Protein AF-A0A4U9H8U1-F1 (afdb_monomer_lite)

Radius of gyration: 69.72 Å; chains: 1; bounding box: 127×72×189 Å

Sequence (303 aa):
MADATVGRIYGYLAQSQREMATFVGVGTVTERGKTLSERLQASYRAYQEQGVRPMADAIKAGQIDEYYRIQETRISKLSIAFENDLSEFRRFAMETGQQQVREAEGNASTKIALIVAAGILSVLLAVLAWFALRLIILRPLDASIAELEHIANGDLTRKIRGEGDTEMGRLIRAMQRMQQSLVMSVSKVRDASSQIDVGSRELAAGNVHLAQRTEESAASLEETAASMEQLTSTVKMNAEKRRAGQPAGAQRVRRRRPRQRRSQPGQRQNAGDYRQLPPHCRYYQRDGRHRISDQHSGAECGG

Organism: Serratia rubidaea (NCBI:txid61652)

Structure (mmCIF, N/CA/C/O backbone):
data_AF-A0A4U9H8U1-F1
#
_entry.id   AF-A0A4U9H8U1-F1
#
loop_
_atom_site.group_PDB
_atom_site.id
_atom_site.type_symbol
_atom_site.label_atom_id
_atom_site.label_alt_id
_atom_site.label_comp_id
_atom_site.label_asym_id
_atom_site.label_entity_id
_atom_site.label_seq_id
_atom_site.pdbx_PDB_ins_code
_atom_site.Cartn_x
_atom_site.Cartn_y
_atom_site.Cartn_z
_atom_site.occupancy
_atom_site.B_iso_or_equiv
_atom_site.auth_seq_id
_atom_site.auth_comp_id
_atom_site.auth_asym_id
_atom_site.auth_atom_id
_atom_site.pdbx_PDB_model_num
ATOM 1 N N . MET A 1 1 ? -56.517 -23.090 58.267 1.00 53.50 1 MET A N 1
ATOM 2 C CA . MET A 1 1 ? -56.118 -22.035 57.302 1.00 53.50 1 MET A CA 1
ATOM 3 C C . MET A 1 1 ? -54.855 -21.277 57.721 1.00 53.50 1 MET A C 1
ATOM 5 O O . MET A 1 1 ? -54.057 -20.985 56.842 1.00 53.50 1 MET A O 1
ATOM 9 N N . ALA A 1 2 ? -54.623 -20.997 59.014 1.00 61.75 2 ALA A N 1
ATOM 10 C CA . ALA A 1 2 ? -53.412 -20.302 59.481 1.00 61.75 2 ALA A CA 1
ATOM 11 C C . ALA A 1 2 ? -52.093 -21.038 59.146 1.00 61.75 2 ALA A C 1
ATOM 13 O O . ALA A 1 2 ? -51.147 -20.416 58.671 1.00 61.75 2 ALA A O 1
ATOM 14 N N . ASP A 1 3 ? -52.065 -22.366 59.283 1.00 71.50 3 ASP A N 1
ATOM 15 C CA . ASP A 1 3 ? -50.847 -23.177 59.119 1.00 71.50 3 ASP A CA 1
ATOM 16 C C . ASP A 1 3 ? -50.286 -23.170 57.678 1.00 71.50 3 ASP A C 1
ATOM 18 O O . ASP A 1 3 ? -49.090 -23.004 57.447 1.00 71.50 3 ASP A O 1
ATOM 22 N N . ALA A 1 4 ? -51.171 -23.204 56.674 1.00 77.31 4 ALA A N 1
ATOM 23 C CA . ALA A 1 4 ? -50.791 -23.108 55.260 1.00 77.31 4 ALA A CA 1
ATOM 24 C C . ALA A 1 4 ? -50.249 -21.717 54.869 1.00 77.31 4 ALA A C 1
ATOM 26 O O . ALA A 1 4 ? -49.473 -21.580 53.922 1.00 77.31 4 ALA A O 1
ATOM 27 N N . THR A 1 5 ? -50.655 -20.658 55.572 1.00 78.44 5 THR A N 1
ATOM 28 C CA . THR A 1 5 ? -50.131 -19.300 55.355 1.00 78.44 5 THR A CA 1
ATOM 29 C C . THR A 1 5 ? -48.761 -19.140 56.005 1.00 78.44 5 THR A C 1
ATOM 31 O O . THR A 1 5 ? -47.847 -18.635 55.359 1.00 78.44 5 THR A O 1
ATOM 34 N N . VAL A 1 6 ? -48.584 -19.655 57.222 1.00 80.06 6 VAL A N 1
ATOM 35 C CA . VAL A 1 6 ? -47.289 -19.678 57.919 1.00 80.06 6 VAL A CA 1
ATOM 36 C C . VAL A 1 6 ? -46.252 -20.487 57.129 1.00 80.06 6 VAL A C 1
ATOM 38 O O . VAL A 1 6 ? -45.136 -20.012 56.920 1.00 80.06 6 VAL A O 1
ATOM 41 N N . GLY A 1 7 ? -46.626 -21.649 56.583 1.00 84.44 7 GLY A N 1
ATOM 42 C CA . GLY A 1 7 ? -45.743 -22.445 55.721 1.00 84.44 7 GLY A CA 1
ATOM 43 C C . GLY A 1 7 ? -45.249 -21.694 54.475 1.00 84.44 7 GLY A C 1
ATOM 44 O O . GLY A 1 7 ? -44.074 -21.793 54.116 1.00 84.44 7 GLY A O 1
ATOM 45 N N . ARG A 1 8 ? -46.104 -20.873 53.847 1.00 88.25 8 ARG A N 1
ATOM 46 C CA . ARG A 1 8 ? -45.710 -20.024 52.705 1.00 88.25 8 ARG A CA 1
ATOM 47 C C . ARG A 1 8 ? -44.707 -18.939 53.100 1.00 88.25 8 ARG A C 1
ATOM 49 O O . ARG A 1 8 ? -43.768 -18.701 52.344 1.00 88.25 8 ARG A O 1
ATOM 56 N N . ILE A 1 9 ? -44.857 -18.330 54.280 1.00 86.69 9 ILE A N 1
ATOM 57 C CA . ILE A 1 9 ? -43.917 -17.317 54.795 1.00 86.69 9 ILE A CA 1
ATOM 58 C C . ILE A 1 9 ? -42.509 -17.909 54.911 1.00 86.69 9 ILE A C 1
ATOM 60 O O . ILE A 1 9 ? -41.562 -17.341 54.369 1.00 86.69 9 ILE A O 1
ATOM 64 N N . TYR A 1 10 ? -42.362 -19.087 55.528 1.00 88.06 10 TYR A N 1
ATOM 65 C CA . TYR A 1 10 ? -41.058 -19.757 55.610 1.00 88.06 10 TYR A CA 1
ATOM 66 C C . TYR A 1 10 ? -40.506 -20.166 54.235 1.00 88.06 10 TYR A C 1
ATOM 68 O O . TYR A 1 10 ? -39.294 -20.110 54.023 1.00 88.06 10 TYR A O 1
ATOM 76 N N . GLY A 1 11 ? -41.375 -20.502 53.275 1.00 90.69 11 GLY A N 1
ATOM 77 C CA . GLY A 1 11 ? -40.986 -20.717 51.879 1.00 90.69 11 GLY A CA 1
ATOM 78 C C . GLY A 1 11 ? -40.355 -19.476 51.231 1.00 90.69 11 GLY A C 1
ATOM 79 O O . GLY A 1 11 ? -39.271 -19.573 50.651 1.00 90.69 11 GLY A O 1
ATOM 80 N N . TYR A 1 12 ? -40.981 -18.304 51.380 1.00 89.25 12 TYR A N 1
ATOM 81 C CA . TYR A 1 12 ? -40.441 -17.037 50.871 1.00 89.25 12 TYR A CA 1
ATOM 82 C C . TYR A 1 12 ? -39.158 -16.612 51.589 1.00 89.25 12 TYR A C 1
ATOM 84 O O . TYR A 1 12 ? -38.223 -16.143 50.941 1.00 89.25 12 TYR A O 1
ATOM 92 N N . LEU A 1 13 ? -39.070 -16.838 52.903 1.00 89.31 13 LEU A N 1
ATOM 93 C CA . LEU A 1 13 ? -37.850 -16.608 53.680 1.00 89.31 13 LEU A CA 1
ATOM 94 C C . LEU A 1 13 ? -36.676 -17.432 53.133 1.00 89.31 13 LEU A C 1
ATOM 96 O O . LEU A 1 13 ? -35.591 -16.897 52.902 1.00 89.31 13 LEU A O 1
ATOM 100 N N . ALA A 1 14 ? -36.898 -18.722 52.867 1.00 90.62 14 ALA A N 1
ATOM 101 C CA . ALA A 1 14 ? -35.880 -19.597 52.292 1.00 90.62 14 ALA A CA 1
ATOM 102 C C . ALA A 1 14 ? -35.490 -19.178 50.864 1.00 90.62 14 ALA A C 1
ATOM 104 O O . ALA A 1 14 ? -34.311 -19.213 50.511 1.00 90.62 14 ALA A O 1
ATOM 105 N N . GLN A 1 15 ? -36.455 -18.758 50.040 1.00 93.00 15 GLN A N 1
ATOM 106 C CA . GLN A 1 15 ? -36.172 -18.238 48.701 1.00 93.00 15 GLN A CA 1
ATOM 107 C C . GLN A 1 15 ? -35.319 -16.967 48.754 1.00 93.00 15 GLN A C 1
ATOM 109 O O . GLN A 1 15 ? -34.285 -16.909 48.094 1.00 93.00 15 GLN A O 1
ATOM 114 N N . SER A 1 16 ? -35.706 -15.991 49.576 1.00 90.88 16 SER A N 1
ATOM 115 C CA . SER A 1 16 ? -34.979 -14.730 49.726 1.00 90.88 16 SER A CA 1
ATOM 116 C C . SER A 1 16 ? -33.532 -14.964 50.182 1.00 90.88 16 SER A C 1
ATOM 118 O O . SER A 1 16 ? -32.598 -14.353 49.663 1.00 90.88 16 SER A O 1
ATOM 120 N N . GLN A 1 17 ? -33.308 -15.932 51.082 1.00 89.69 17 GLN A N 1
ATOM 121 C CA . GLN A 1 17 ? -31.959 -16.330 51.493 1.00 89.69 17 GLN A CA 1
ATOM 122 C C . GLN A 1 17 ? -31.131 -16.928 50.350 1.00 89.69 17 GLN A C 1
ATOM 124 O O . GLN A 1 17 ? -29.946 -16.615 50.248 1.00 89.69 17 GLN A O 1
ATOM 129 N N . ARG A 1 18 ? -31.732 -17.746 49.474 1.00 92.94 18 ARG A N 1
ATOM 130 C CA . ARG A 1 18 ? -31.042 -18.285 48.287 1.00 92.94 18 ARG A CA 1
ATOM 131 C C . ARG A 1 18 ? -30.662 -17.189 47.294 1.00 92.94 18 ARG A C 1
ATOM 133 O O . ARG A 1 18 ? -29.547 -17.200 46.774 1.00 92.94 18 ARG A O 1
ATOM 140 N N . GLU A 1 19 ? -31.559 -16.239 47.051 1.00 90.94 19 GLU A N 1
ATOM 141 C CA . GLU A 1 19 ? -31.293 -15.101 46.165 1.00 90.94 19 GLU A CA 1
ATOM 142 C C . GLU A 1 19 ? -30.164 -14.223 46.718 1.00 90.94 19 GLU A C 1
ATOM 144 O O . GLU A 1 19 ? -29.223 -13.902 45.994 1.00 90.94 19 GLU A O 1
ATOM 149 N N . MET A 1 20 ? -30.180 -13.929 48.023 1.00 90.75 20 MET A N 1
ATOM 150 C CA . MET A 1 20 ? -29.099 -13.184 48.674 1.00 90.75 20 MET A CA 1
ATOM 151 C C . MET A 1 20 ? -27.763 -13.943 48.644 1.00 90.75 20 MET A C 1
ATOM 153 O O . MET A 1 20 ? -26.718 -13.346 48.399 1.00 90.75 20 MET A O 1
ATOM 157 N N . ALA A 1 21 ? -27.768 -15.262 48.855 1.00 89.81 21 ALA A N 1
ATOM 158 C CA . ALA A 1 21 ? -26.556 -16.075 48.745 1.00 89.81 21 ALA A CA 1
ATOM 159 C C . ALA A 1 21 ? -25.978 -16.049 47.320 1.00 89.81 21 ALA A C 1
ATOM 161 O O . ALA A 1 21 ? -24.765 -15.944 47.150 1.00 89.81 21 ALA A O 1
ATOM 162 N N . THR A 1 22 ? -26.846 -16.082 46.306 1.00 91.19 22 THR A N 1
ATOM 163 C CA . THR A 1 22 ? -26.448 -15.964 44.897 1.00 91.19 22 THR A CA 1
ATOM 164 C C . THR A 1 22 ? -25.825 -14.598 44.621 1.00 91.19 22 THR A C 1
ATOM 166 O O . THR A 1 22 ? -24.741 -14.529 44.053 1.00 91.19 22 THR A O 1
ATOM 169 N N . PHE A 1 23 ? -26.459 -13.518 45.084 1.00 88.44 23 PHE A N 1
ATOM 170 C CA . PHE A 1 23 ? -25.938 -12.155 44.964 1.00 88.44 23 PHE A CA 1
ATOM 171 C C . PHE A 1 23 ? -24.529 -12.010 45.561 1.00 88.44 23 PHE A C 1
ATOM 173 O O . PHE A 1 23 ? -23.620 -11.521 44.894 1.00 88.44 23 PHE A O 1
ATOM 180 N N . VAL A 1 24 ? -24.325 -12.504 46.785 1.00 86.75 24 VAL A N 1
ATOM 181 C CA . VAL A 1 24 ? -23.018 -12.467 47.462 1.00 86.75 24 VAL A CA 1
ATOM 182 C C . VAL A 1 24 ? -21.986 -13.334 46.733 1.00 86.75 24 VAL A C 1
ATOM 184 O O . VAL A 1 24 ? -20.816 -12.966 46.666 1.00 86.75 24 VAL A O 1
ATOM 187 N N . GLY A 1 25 ? -22.411 -14.465 46.159 1.00 84.31 25 GLY A N 1
ATOM 188 C CA . GLY A 1 25 ? -21.546 -15.384 45.419 1.00 84.31 25 GLY A CA 1
ATOM 189 C C . GLY A 1 25 ? -21.031 -14.841 44.082 1.00 84.31 25 GLY A C 1
ATOM 190 O O . GLY A 1 25 ? -19.942 -15.224 43.666 1.00 84.31 25 GLY A O 1
ATOM 191 N N . VAL A 1 26 ? -21.768 -13.936 43.426 1.00 85.06 26 VAL A N 1
ATOM 192 C CA . VAL A 1 26 ? -21.318 -13.272 42.183 1.00 85.06 26 VAL A CA 1
ATOM 193 C C . VAL A 1 26 ? -20.137 -12.328 42.447 1.00 85.06 26 VAL A C 1
ATOM 195 O O . VAL A 1 26 ? -19.300 -12.125 41.568 1.00 85.06 26 VAL A O 1
ATOM 198 N N . GLY A 1 27 ? -20.028 -11.792 43.667 1.00 78.12 27 GLY A N 1
ATOM 199 C CA . GLY A 1 27 ? -18.980 -10.848 44.041 1.00 78.12 27 GLY A CA 1
ATOM 200 C C . GLY A 1 27 ? -19.125 -9.482 43.360 1.00 78.12 27 GLY A C 1
ATOM 201 O O . GLY A 1 27 ? -20.054 -9.221 42.595 1.00 78.12 27 GLY A O 1
ATOM 202 N N . THR A 1 28 ? -18.204 -8.568 43.666 1.00 82.88 28 THR A N 1
ATOM 203 C CA . THR A 1 28 ? -18.228 -7.188 43.160 1.00 82.88 28 THR A CA 1
ATOM 204 C C . THR A 1 28 ? -16.908 -6.824 42.498 1.00 82.88 28 THR A C 1
ATOM 206 O O . THR A 1 28 ? -15.844 -7.147 43.016 1.00 82.88 28 THR A O 1
ATOM 209 N N . VAL A 1 29 ? -16.972 -6.095 41.384 1.00 74.31 29 VAL A N 1
ATOM 210 C CA . VAL A 1 29 ? -15.800 -5.755 40.552 1.00 74.31 29 VAL A CA 1
ATOM 211 C C . VAL A 1 29 ? -14.975 -4.591 41.129 1.00 74.31 29 VAL A C 1
ATOM 213 O O . VAL A 1 29 ? -13.843 -4.365 40.717 1.00 74.31 29 VAL A O 1
ATOM 216 N N . THR A 1 30 ? -15.531 -3.829 42.077 1.00 86.62 30 THR A N 1
ATOM 217 C CA . THR A 1 30 ? -14.911 -2.620 42.642 1.00 86.62 30 THR A CA 1
ATOM 218 C C . THR A 1 30 ? -14.906 -2.652 44.169 1.00 86.62 30 THR A C 1
ATOM 220 O O . THR A 1 30 ? -15.829 -3.187 44.784 1.00 86.62 30 THR A O 1
ATOM 223 N N . GLU A 1 31 ? -13.910 -2.009 44.788 1.00 88.06 31 GLU A N 1
ATOM 224 C CA . GLU A 1 31 ? -13.828 -1.864 46.253 1.00 88.06 31 GLU A CA 1
ATOM 225 C C . GLU A 1 31 ? -15.063 -1.158 46.834 1.00 88.06 31 GLU A C 1
ATOM 227 O O . GLU A 1 31 ? -15.638 -1.601 47.824 1.00 88.06 31 GLU A O 1
ATOM 232 N N . ARG A 1 32 ? -15.560 -0.106 46.166 1.00 88.88 32 ARG A N 1
ATOM 233 C CA . ARG A 1 32 ? -16.790 0.583 46.588 1.00 88.88 32 ARG A CA 1
ATOM 234 C C . ARG A 1 32 ? -18.028 -0.310 46.472 1.00 88.88 32 ARG A C 1
ATOM 236 O O . ARG A 1 32 ? -18.877 -0.287 47.360 1.00 88.88 32 ARG A O 1
ATOM 243 N N . GLY A 1 33 ? -18.123 -1.111 45.409 1.00 90.25 33 GLY A N 1
ATOM 244 C CA . GLY A 1 33 ? -19.193 -2.094 45.246 1.00 90.25 33 GLY A CA 1
ATOM 245 C C . GLY A 1 33 ? -19.174 -3.140 46.355 1.00 90.25 33 GLY A C 1
ATOM 246 O O . GLY A 1 33 ? -20.231 -3.466 46.891 1.00 90.25 33 GLY A O 1
ATOM 247 N N . LYS A 1 34 ? -17.979 -3.593 46.753 1.00 90.69 34 LYS A N 1
ATOM 248 C CA . LYS A 1 34 ? -17.783 -4.538 47.856 1.00 90.69 34 LYS A CA 1
ATOM 249 C C . LYS A 1 34 ? -18.317 -3.979 49.169 1.00 90.69 34 LYS A C 1
ATOM 251 O O . LYS A 1 34 ? -19.154 -4.617 49.800 1.00 90.69 34 LYS A O 1
ATOM 256 N N . THR A 1 35 ? -17.928 -2.754 49.527 1.00 92.88 35 THR A N 1
ATOM 257 C CA . THR A 1 35 ? -18.422 -2.086 50.743 1.00 92.88 35 THR A CA 1
ATOM 258 C C . THR A 1 35 ? -19.947 -1.932 50.742 1.00 92.88 35 THR A C 1
ATOM 260 O O . THR A 1 35 ? -20.595 -2.176 51.759 1.00 92.88 35 THR A O 1
ATOM 263 N N . LEU A 1 36 ? -20.547 -1.549 49.607 1.00 92.81 36 LEU A N 1
ATOM 264 C CA . LEU A 1 36 ? -22.005 -1.420 49.487 1.00 92.81 36 LEU A CA 1
ATOM 265 C C . LEU A 1 36 ? -22.718 -2.778 49.572 1.00 92.81 36 LEU A C 1
ATOM 267 O O . LEU A 1 36 ? -23.765 -2.882 50.206 1.00 92.81 36 LEU A O 1
ATOM 271 N N . SER A 1 37 ? -22.139 -3.826 48.984 1.00 92.62 37 SER A N 1
ATOM 272 C CA . SER A 1 37 ? -22.656 -5.194 49.073 1.00 92.62 37 SER A CA 1
ATOM 273 C C . SER A 1 37 ? -22.603 -5.737 50.504 1.00 92.62 37 SER A C 1
ATOM 275 O O . SER A 1 37 ? -23.548 -6.387 50.946 1.00 92.62 37 SER A O 1
ATOM 277 N N . GLU A 1 38 ? -21.526 -5.468 51.246 1.00 93.00 38 GLU A N 1
ATOM 278 C CA . GLU A 1 38 ? -21.389 -5.857 52.657 1.00 93.00 38 GLU A CA 1
ATOM 279 C C . GLU A 1 38 ? -22.429 -5.149 53.539 1.00 93.00 38 GLU A C 1
ATOM 281 O O . GLU A 1 38 ? -23.073 -5.793 54.371 1.00 93.00 38 GLU A O 1
ATOM 286 N N . ARG A 1 39 ? -22.657 -3.847 53.313 1.00 94.12 39 ARG A N 1
ATOM 287 C CA . ARG A 1 39 ? -23.723 -3.085 53.986 1.00 94.12 39 ARG A CA 1
ATOM 288 C C . ARG A 1 39 ? -25.109 -3.655 53.698 1.00 94.12 39 ARG A C 1
ATOM 290 O O . ARG A 1 39 ? -25.838 -3.963 54.638 1.00 94.12 39 ARG A O 1
ATOM 297 N N . LEU A 1 40 ? -25.423 -3.884 52.423 1.00 94.62 40 LEU A N 1
ATOM 298 C CA . LEU A 1 40 ? -26.686 -4.486 51.994 1.00 94.62 40 LEU A CA 1
ATOM 299 C C . LEU A 1 40 ? -26.900 -5.878 52.606 1.00 94.62 40 LEU A C 1
ATOM 301 O O . LEU A 1 40 ? -28.004 -6.218 53.030 1.00 94.62 40 LEU A O 1
ATOM 305 N N . GLN A 1 41 ? -25.843 -6.691 52.690 1.00 94.12 41 GLN A N 1
ATOM 306 C CA . GLN A 1 41 ? -25.913 -8.000 53.334 1.00 94.12 41 GLN A CA 1
ATOM 307 C C . GLN A 1 41 ? -26.204 -7.870 54.837 1.00 94.12 41 GLN A C 1
ATOM 309 O O . GLN A 1 41 ? -26.993 -8.650 55.378 1.00 94.12 41 GLN A O 1
ATOM 314 N N . ALA A 1 42 ? -25.584 -6.902 55.517 1.00 94.69 42 ALA A N 1
ATOM 315 C CA . ALA A 1 42 ? -25.790 -6.662 56.940 1.00 94.69 42 ALA A CA 1
ATOM 316 C C . ALA A 1 42 ? -27.219 -6.181 57.247 1.00 94.69 42 ALA A C 1
ATOM 318 O O . ALA A 1 42 ? -27.864 -6.739 58.140 1.00 94.69 42 ALA A O 1
ATOM 319 N N . SER A 1 43 ? -27.749 -5.214 56.489 1.00 95.19 43 SER A N 1
ATOM 320 C CA . SER A 1 43 ? -29.126 -4.729 56.669 1.00 95.19 43 SER A CA 1
ATOM 321 C C . SER A 1 43 ? -30.169 -5.778 56.292 1.00 95.19 43 SER A C 1
ATOM 323 O O . SER A 1 43 ? -31.156 -5.932 57.012 1.00 95.19 43 SER A O 1
ATOM 325 N N . TYR A 1 44 ? -29.917 -6.589 55.260 1.00 94.38 44 TYR A N 1
ATOM 326 C CA . TYR A 1 44 ? -30.752 -7.749 54.940 1.00 94.38 44 TYR A CA 1
ATOM 327 C C . TYR A 1 44 ? -30.805 -8.766 56.089 1.00 94.38 44 TYR A C 1
ATOM 329 O O . TYR A 1 44 ? -31.890 -9.208 56.473 1.00 94.38 44 TYR A O 1
ATOM 337 N N . ARG A 1 45 ? -29.651 -9.133 56.670 1.00 93.75 45 ARG A N 1
ATOM 338 C CA . ARG A 1 45 ? -29.602 -10.055 57.820 1.00 93.75 45 ARG A CA 1
ATOM 339 C C . ARG A 1 45 ? -30.362 -9.487 59.014 1.00 93.75 45 ARG A C 1
ATOM 341 O O . ARG A 1 45 ? -31.172 -10.201 59.598 1.00 93.75 45 ARG A O 1
ATOM 348 N N . ALA A 1 46 ? -30.171 -8.205 59.327 1.00 94.12 46 ALA A N 1
ATOM 349 C CA . ALA A 1 46 ? -30.896 -7.541 60.407 1.00 94.12 46 ALA A CA 1
ATOM 350 C C . ALA A 1 46 ? -32.416 -7.533 60.162 1.00 94.12 46 ALA A C 1
ATOM 352 O O . ALA A 1 46 ? -33.177 -7.891 61.059 1.00 94.12 46 ALA A O 1
ATOM 353 N N . TYR A 1 47 ? -32.865 -7.210 58.944 1.00 93.50 47 TYR A N 1
ATOM 354 C CA . TYR A 1 47 ? -34.280 -7.242 58.560 1.00 93.50 47 TYR A CA 1
ATOM 355 C C . TYR A 1 47 ? -34.898 -8.636 58.735 1.00 93.50 47 TYR A C 1
ATOM 357 O O . TYR A 1 47 ? -35.971 -8.782 59.325 1.00 93.50 47 TYR A O 1
ATOM 365 N N . GLN A 1 48 ? -34.185 -9.670 58.295 1.00 92.19 48 GLN A N 1
ATOM 366 C CA . GLN A 1 48 ? -34.618 -11.062 58.381 1.00 92.19 48 GLN A CA 1
ATOM 367 C C . GLN A 1 48 ? -34.650 -11.592 59.822 1.00 92.19 48 GLN A C 1
ATOM 369 O O . GLN A 1 48 ? -35.650 -12.170 60.244 1.00 92.19 48 GLN A O 1
ATOM 374 N N . GLU A 1 49 ? -33.570 -11.409 60.582 1.00 91.56 49 GLU A N 1
ATOM 375 C CA . GLU A 1 49 ? -33.392 -12.014 61.909 1.00 91.56 49 GLU A CA 1
ATOM 376 C C . GLU A 1 49 ? -34.087 -11.236 63.027 1.00 91.56 49 GLU A C 1
ATOM 378 O O . GLU A 1 49 ? -34.597 -11.844 63.964 1.00 91.56 49 GLU A O 1
ATOM 383 N N . GLN A 1 50 ? -34.137 -9.905 62.938 1.00 91.75 50 GLN A N 1
ATOM 384 C CA . GLN A 1 50 ? -34.689 -9.051 63.999 1.00 91.75 50 GLN A CA 1
ATOM 385 C C . GLN A 1 50 ? -36.129 -8.604 63.715 1.00 91.75 50 GLN A C 1
ATOM 387 O O . GLN A 1 50 ? -36.813 -8.122 64.624 1.00 91.75 50 GLN A O 1
ATOM 392 N N . GLY A 1 51 ? -36.580 -8.759 62.467 1.00 90.56 51 GLY A N 1
ATOM 393 C CA . GLY A 1 51 ? -37.902 -8.368 61.997 1.00 90.56 51 GLY A CA 1
ATOM 394 C C . GLY A 1 51 ? -38.732 -9.562 61.535 1.00 90.56 51 GLY A C 1
ATOM 395 O O . GLY A 1 51 ? -39.616 -10.021 62.257 1.00 90.56 51 GLY A O 1
ATOM 396 N N . VAL A 1 52 ? -38.466 -10.050 60.320 1.00 91.06 52 VAL A N 1
ATOM 397 C CA . VAL A 1 52 ? -39.384 -10.959 59.611 1.00 91.06 52 VAL A CA 1
ATOM 398 C C . VAL A 1 52 ? -39.508 -12.329 60.288 1.00 91.06 52 VAL A C 1
ATOM 400 O O . VAL A 1 52 ? -40.618 -12.846 60.397 1.00 91.06 52 VAL A O 1
ATOM 403 N N . ARG A 1 53 ? -38.412 -12.917 60.791 1.00 90.62 53 ARG A N 1
ATOM 404 C CA . ARG A 1 53 ? -38.453 -14.207 61.508 1.00 90.62 53 ARG A CA 1
ATOM 405 C C . ARG A 1 53 ? -39.230 -14.130 62.833 1.00 90.62 53 ARG A C 1
ATOM 407 O O . ARG A 1 53 ? -40.193 -14.881 62.956 1.00 90.62 53 ARG A O 1
ATOM 414 N N . PRO A 1 54 ? -38.927 -13.202 63.766 1.00 92.00 54 PRO A N 1
ATOM 415 C CA . PRO A 1 54 ? -39.728 -13.019 64.980 1.00 92.00 54 PRO A CA 1
ATOM 416 C C . PRO A 1 54 ? -41.210 -12.754 64.697 1.00 92.00 54 PRO A C 1
ATOM 418 O O . PRO A 1 54 ? -42.079 -13.240 65.413 1.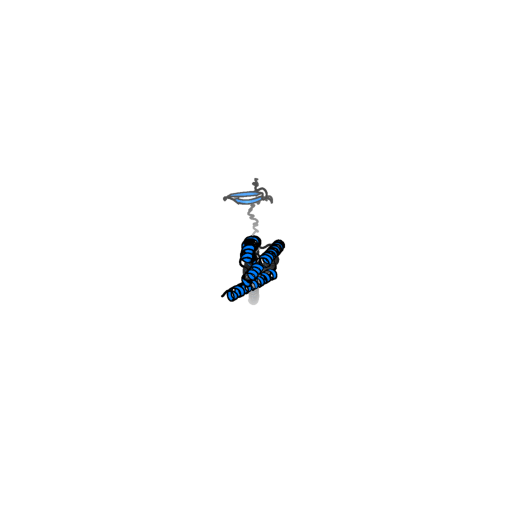00 92.00 54 PRO A O 1
ATOM 421 N N . MET A 1 55 ? -41.508 -12.009 63.630 1.00 89.25 55 MET A N 1
ATOM 422 C CA . MET A 1 55 ? -42.879 -11.740 63.200 1.00 89.25 55 MET A CA 1
ATOM 423 C C . MET A 1 55 ? -43.579 -13.014 62.705 1.00 89.25 55 MET A C 1
ATOM 425 O O . MET A 1 55 ? -44.724 -13.262 63.075 1.00 89.25 55 MET A O 1
ATOM 429 N N . ALA A 1 56 ? -42.895 -13.854 61.921 1.00 88.56 56 ALA A N 1
ATOM 430 C CA . ALA A 1 56 ? -43.411 -15.157 61.497 1.00 88.56 56 ALA A CA 1
ATOM 431 C C . ALA A 1 56 ? -43.636 -16.106 62.690 1.00 88.56 56 ALA A C 1
ATOM 433 O O . ALA A 1 56 ? -44.662 -16.789 62.748 1.00 88.56 56 ALA A O 1
ATOM 434 N N . ASP A 1 57 ? -42.721 -16.102 63.663 1.00 90.38 57 ASP A N 1
ATOM 435 C CA . ASP A 1 57 ? -42.820 -16.908 64.881 1.00 90.38 57 ASP A CA 1
ATOM 436 C C . ASP A 1 57 ? -43.994 -16.452 65.770 1.00 90.38 57 ASP A C 1
ATOM 438 O O . ASP A 1 57 ? -44.749 -17.294 66.258 1.00 90.38 57 ASP A O 1
ATOM 442 N N . ALA A 1 58 ? -44.226 -15.139 65.909 1.00 90.31 58 ALA A N 1
ATOM 443 C CA . ALA A 1 58 ? -45.368 -14.583 66.642 1.00 90.31 58 ALA A CA 1
ATOM 444 C C . ALA A 1 58 ? -46.715 -14.977 66.007 1.00 90.31 58 ALA A C 1
ATOM 446 O O . ALA A 1 58 ? -47.645 -15.365 66.717 1.00 90.31 58 ALA A O 1
ATOM 447 N N . ILE A 1 59 ? -46.810 -14.962 64.668 1.00 88.44 59 ILE A N 1
ATOM 448 C CA . ILE A 1 59 ? -48.001 -15.436 63.938 1.00 88.44 59 ILE A CA 1
ATOM 449 C C . ILE A 1 59 ? -48.227 -16.928 64.195 1.00 88.44 59 ILE A C 1
ATOM 451 O O . ILE A 1 59 ? -49.354 -17.345 64.458 1.00 88.44 59 ILE A O 1
ATOM 455 N N . LYS A 1 60 ? -47.162 -17.738 64.145 1.00 88.31 60 LYS A N 1
ATOM 456 C CA . LYS A 1 60 ? -47.233 -19.182 64.405 1.00 88.31 60 LYS A CA 1
ATOM 457 C C . LYS A 1 60 ? -47.675 -19.488 65.840 1.00 88.31 60 LYS A C 1
ATOM 459 O O . LYS A 1 60 ? -48.441 -20.424 66.050 1.00 88.31 60 LYS A O 1
ATOM 464 N N . ALA A 1 61 ? -47.212 -18.700 66.807 1.00 90.69 61 ALA A N 1
ATOM 465 C CA . ALA A 1 61 ? -47.564 -18.827 68.218 1.00 90.69 61 ALA A CA 1
ATOM 466 C C . ALA A 1 61 ? -48.931 -18.209 68.579 1.00 90.69 61 ALA A C 1
ATOM 468 O O . ALA A 1 61 ? -49.361 -18.324 69.725 1.00 90.69 61 ALA A O 1
ATOM 469 N N . GLY A 1 62 ? -49.614 -17.543 67.637 1.00 89.00 62 GLY A N 1
ATOM 470 C CA . GLY A 1 62 ? -50.878 -16.842 67.890 1.00 89.00 62 GLY A CA 1
ATOM 471 C C . GLY A 1 62 ? -50.740 -15.576 68.750 1.00 89.00 62 GLY A C 1
ATOM 472 O O . GLY A 1 62 ? -51.730 -15.099 69.298 1.00 89.00 62 GLY A O 1
ATOM 473 N N . GLN A 1 63 ? -49.530 -15.026 68.882 1.00 92.56 63 GLN A N 1
ATOM 474 C CA . GLN A 1 63 ? -49.216 -13.862 69.717 1.00 92.56 63 GLN A CA 1
ATOM 475 C C . GLN A 1 63 ? -49.432 -12.553 68.941 1.00 92.56 63 GLN A C 1
ATOM 477 O O . GLN A 1 63 ? -48.495 -11.950 68.416 1.00 92.56 63 GLN A O 1
ATOM 482 N N . ILE A 1 64 ? -50.690 -12.116 68.854 1.00 87.12 64 ILE A N 1
ATOM 483 C CA . ILE A 1 64 ? -51.100 -10.956 68.044 1.00 87.12 64 ILE A CA 1
ATOM 484 C C . ILE A 1 64 ? -50.490 -9.638 68.559 1.00 87.12 64 ILE A C 1
ATOM 486 O O . ILE A 1 64 ? -50.032 -8.824 67.757 1.00 87.12 64 ILE A O 1
ATOM 490 N N . ASP A 1 65 ? -50.410 -9.441 69.878 1.00 91.69 65 ASP A N 1
ATOM 491 C CA . ASP A 1 65 ? -49.830 -8.220 70.464 1.00 91.69 65 ASP A CA 1
ATOM 492 C C . ASP A 1 65 ? -48.335 -8.081 70.138 1.00 91.69 65 ASP A C 1
ATOM 494 O O . ASP A 1 65 ? -47.853 -7.002 69.786 1.00 91.69 65 ASP A O 1
ATOM 498 N N . GLU A 1 66 ? -47.599 -9.194 70.188 1.00 89.62 66 GLU A N 1
ATOM 499 C CA . GLU A 1 66 ? -46.173 -9.225 69.863 1.00 89.62 66 GLU A CA 1
ATOM 500 C C . GLU A 1 66 ? -45.934 -8.975 68.369 1.00 89.62 66 GLU A C 1
ATOM 502 O O . GLU A 1 66 ? -45.014 -8.239 68.005 1.00 89.62 66 GLU A O 1
ATOM 507 N N . TYR A 1 67 ? -46.799 -9.509 67.502 1.00 89.25 67 TYR A N 1
ATOM 508 C CA . TYR A 1 67 ? -46.779 -9.215 66.070 1.00 89.25 67 TYR A CA 1
ATOM 509 C C . TYR A 1 67 ? -46.890 -7.707 65.794 1.00 89.25 67 TYR A C 1
ATOM 511 O O . TYR A 1 67 ? -46.038 -7.154 65.093 1.00 89.25 67 TYR A O 1
ATOM 519 N N . TYR A 1 68 ? -47.893 -7.028 66.368 1.00 89.12 68 TYR A 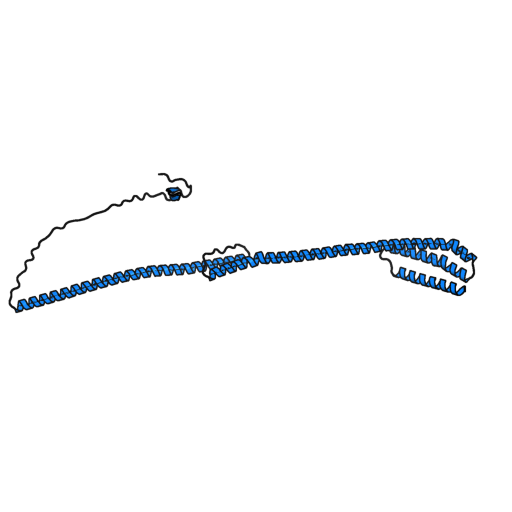N 1
ATOM 520 C CA . TYR A 1 68 ? -48.086 -5.589 66.151 1.00 89.12 68 TYR A CA 1
ATOM 521 C C . TYR A 1 68 ? -46.939 -4.767 66.737 1.00 89.12 68 TYR A C 1
ATOM 523 O O . TYR A 1 68 ? -46.440 -3.853 66.081 1.00 89.12 68 TYR A O 1
ATOM 531 N N . ARG A 1 69 ? -46.434 -5.150 67.914 1.00 90.25 69 ARG A N 1
ATOM 532 C CA . ARG A 1 69 ? -45.270 -4.504 68.527 1.00 90.25 69 ARG A CA 1
ATOM 533 C C . ARG A 1 69 ? -44.029 -4.605 67.639 1.00 90.25 69 ARG A C 1
ATOM 535 O O . ARG A 1 69 ? -43.324 -3.610 67.454 1.00 90.25 69 ARG A O 1
ATOM 542 N N . ILE A 1 70 ? -43.741 -5.782 67.079 1.00 89.75 70 ILE A N 1
ATOM 543 C CA . ILE A 1 70 ? -42.615 -5.992 66.154 1.00 89.75 70 ILE A CA 1
ATOM 544 C C . ILE A 1 70 ? -42.818 -5.180 64.869 1.00 89.75 70 ILE A C 1
ATOM 546 O O . ILE A 1 70 ? -41.875 -4.538 64.395 1.00 89.75 70 ILE A O 1
ATOM 550 N N . GLN A 1 71 ? -44.037 -5.171 64.329 1.00 86.06 71 GLN A N 1
ATOM 551 C CA . GLN A 1 71 ? -44.372 -4.435 63.114 1.00 86.06 71 GLN A CA 1
ATOM 552 C C . GLN A 1 71 ? -44.160 -2.921 63.282 1.00 86.06 71 GLN A C 1
ATOM 554 O O . GLN A 1 71 ? -43.477 -2.304 62.462 1.00 86.06 71 GLN A O 1
ATOM 559 N N . GLU A 1 72 ? -44.680 -2.338 64.362 1.00 86.88 72 GLU A N 1
ATOM 560 C CA . GLU A 1 72 ? -44.631 -0.896 64.617 1.00 86.88 72 GLU A CA 1
ATOM 561 C C . GLU A 1 72 ? -43.227 -0.415 65.020 1.00 86.88 72 GLU A C 1
ATOM 563 O O . GLU A 1 72 ? -42.765 0.631 64.564 1.00 86.88 72 GLU A O 1
ATOM 568 N N . THR A 1 73 ? -42.500 -1.191 65.833 1.00 86.69 73 THR A N 1
ATOM 569 C CA . THR A 1 73 ? -41.226 -0.727 66.416 1.00 86.69 73 THR A CA 1
ATOM 570 C C . THR A 1 73 ? -39.973 -1.164 65.656 1.00 86.69 73 THR A C 1
ATOM 572 O O . THR A 1 73 ? -38.970 -0.442 65.690 1.00 86.69 73 THR A O 1
ATOM 575 N N . ARG A 1 74 ? -39.993 -2.328 64.985 1.00 89.56 74 ARG A N 1
ATOM 576 C CA . ARG A 1 74 ? -38.798 -2.939 64.367 1.00 89.56 74 ARG A CA 1
ATOM 577 C C . ARG A 1 74 ? -38.875 -2.994 62.847 1.00 89.56 74 ARG A C 1
ATOM 579 O O . ARG A 1 74 ? -37.956 -2.507 62.193 1.00 89.56 74 ARG A O 1
ATOM 586 N N . ILE A 1 75 ? -39.952 -3.557 62.290 1.00 89.62 75 ILE A N 1
ATOM 587 C CA . ILE A 1 75 ? -40.056 -3.836 60.845 1.00 89.62 75 ILE A CA 1
ATOM 588 C C . ILE A 1 75 ? -39.893 -2.564 60.018 1.00 89.62 75 ILE A C 1
ATOM 590 O O . ILE A 1 75 ? -39.096 -2.570 59.087 1.00 89.62 75 ILE A O 1
ATOM 594 N N . SER A 1 76 ? -40.574 -1.472 60.379 1.00 89.06 76 SER A N 1
ATOM 595 C CA . SER A 1 76 ? -40.483 -0.204 59.637 1.00 89.06 76 SER A CA 1
ATOM 596 C C . SER A 1 76 ? -39.041 0.325 59.561 1.00 89.06 76 SER A C 1
ATOM 598 O O . SER A 1 76 ? -38.520 0.567 58.474 1.00 89.06 76 SER A O 1
ATOM 600 N N . LYS A 1 77 ? -38.334 0.396 60.700 1.00 91.62 77 LYS A N 1
ATOM 601 C CA . LYS A 1 77 ? -36.936 0.863 60.754 1.00 91.62 77 LYS A CA 1
ATOM 602 C C . LYS A 1 77 ? -35.984 -0.040 59.967 1.00 91.62 77 LYS A C 1
ATOM 604 O O . LYS A 1 77 ? -35.125 0.461 59.247 1.00 91.62 77 LYS A O 1
ATOM 609 N N . LEU A 1 78 ? -36.134 -1.358 60.105 1.00 93.62 78 LEU A N 1
ATOM 610 C CA . LEU A 1 78 ? -35.291 -2.330 59.410 1.00 93.62 78 LEU A CA 1
ATOM 611 C C . LEU A 1 78 ? -35.563 -2.343 57.895 1.00 93.62 78 LEU A C 1
ATOM 613 O O . LEU A 1 78 ? -34.615 -2.464 57.123 1.00 93.62 78 LEU A O 1
ATOM 617 N N . SER A 1 79 ? -36.824 -2.180 57.472 1.00 92.31 79 SER A N 1
ATOM 618 C CA . SER A 1 79 ? -37.209 -2.093 56.053 1.00 92.31 79 SER A CA 1
ATOM 619 C C . SER A 1 79 ? -36.592 -0.864 55.404 1.00 92.31 79 SER A C 1
ATOM 621 O O . SER A 1 79 ? -35.931 -0.989 54.382 1.00 92.31 79 SER A O 1
ATOM 623 N N . ILE A 1 80 ? -36.717 0.306 56.044 1.00 93.88 80 ILE A N 1
ATOM 624 C CA . ILE A 1 80 ? -36.143 1.563 55.541 1.00 93.88 80 ILE A CA 1
ATOM 625 C C . ILE A 1 80 ? -34.619 1.451 55.403 1.00 93.88 80 ILE A C 1
ATOM 627 O O . ILE A 1 80 ? -34.058 1.883 54.399 1.00 93.88 80 ILE A O 1
ATOM 631 N N . ALA A 1 81 ? -33.935 0.856 56.387 1.00 94.12 81 ALA A N 1
ATOM 632 C CA . ALA A 1 81 ? -32.489 0.652 56.317 1.00 94.12 81 ALA A CA 1
ATOM 633 C C . ALA A 1 81 ? -32.090 -0.251 55.134 1.00 94.12 81 ALA A C 1
ATOM 635 O O . ALA A 1 81 ? -31.214 0.113 54.352 1.00 94.12 81 ALA A O 1
ATOM 636 N N . PHE A 1 82 ? -32.770 -1.389 54.967 1.00 94.94 82 PHE A N 1
ATOM 637 C CA . PHE A 1 82 ? -32.524 -2.311 53.858 1.00 94.94 82 PHE A CA 1
ATOM 638 C C . PHE A 1 82 ? -32.842 -1.690 52.488 1.00 94.94 82 PHE A C 1
ATOM 640 O O . PHE A 1 82 ? -32.057 -1.829 51.552 1.00 94.94 82 PHE A O 1
ATOM 647 N N . GLU A 1 83 ? -33.960 -0.974 52.360 1.00 94.94 83 GLU A N 1
ATOM 648 C CA . GLU A 1 83 ? -34.352 -0.282 51.127 1.00 94.94 83 GLU A CA 1
ATOM 649 C C . GLU A 1 83 ? -33.340 0.796 50.730 1.00 94.94 83 GLU A C 1
ATOM 651 O O . GLU A 1 83 ? -32.977 0.891 49.554 1.00 94.94 83 GLU A O 1
ATOM 656 N N . ASN A 1 84 ? -32.837 1.562 51.701 1.00 96.31 84 ASN A N 1
ATOM 657 C CA . ASN A 1 84 ? -31.811 2.573 51.464 1.00 96.31 84 ASN A CA 1
ATOM 658 C C . ASN A 1 84 ? -30.515 1.940 50.949 1.00 96.31 84 ASN A C 1
ATOM 660 O O . ASN A 1 84 ? -30.040 2.336 49.882 1.00 96.31 84 ASN A O 1
ATOM 664 N N . ASP A 1 85 ? -29.993 0.917 51.632 1.00 95.38 85 ASP A N 1
ATOM 665 C CA . ASP A 1 85 ? -28.773 0.221 51.205 1.00 95.38 85 ASP A CA 1
ATOM 666 C C . ASP A 1 85 ? -28.946 -0.436 49.825 1.00 95.38 85 ASP A C 1
ATOM 668 O O . ASP A 1 85 ? -28.050 -0.383 48.976 1.00 95.38 85 ASP A O 1
ATOM 672 N N . LEU A 1 86 ? -30.122 -1.017 49.558 1.00 94.19 86 LEU A N 1
ATOM 673 C CA . LEU A 1 86 ? -30.447 -1.625 48.269 1.00 94.19 86 LEU A CA 1
ATOM 674 C C . LEU A 1 86 ? -30.486 -0.576 47.155 1.00 94.19 86 LEU A C 1
ATOM 676 O O . LEU A 1 86 ? -29.979 -0.819 46.057 1.00 94.19 86 LEU A O 1
ATOM 680 N N . SER A 1 87 ? -31.090 0.583 47.420 1.00 95.50 87 SER A N 1
ATOM 681 C CA . SER A 1 87 ? -31.161 1.687 46.462 1.00 95.50 87 SER A CA 1
ATOM 682 C C . SER A 1 87 ? -29.775 2.258 46.153 1.00 95.50 87 SER A C 1
ATOM 684 O O . SER A 1 87 ? -29.463 2.511 44.987 1.00 95.50 87 SER A O 1
ATOM 686 N N . GLU A 1 88 ? -28.913 2.382 47.166 1.00 94.88 88 GLU A N 1
ATOM 687 C CA . GLU A 1 88 ? -27.555 2.892 47.011 1.00 94.88 88 GLU A CA 1
ATOM 688 C C . GLU A 1 88 ? -26.697 1.923 46.192 1.00 94.88 88 GLU A C 1
ATOM 690 O O . GLU A 1 88 ? -26.037 2.341 45.234 1.00 94.88 88 GLU A O 1
ATOM 695 N N . PHE A 1 89 ? -26.771 0.623 46.498 1.00 93.25 89 PHE A N 1
ATOM 696 C CA . PHE A 1 89 ? -26.100 -0.413 45.718 1.00 93.25 89 PHE A CA 1
ATOM 697 C C . PHE A 1 89 ? -26.589 -0.437 44.263 1.00 93.25 89 PHE A C 1
ATOM 699 O O . PHE A 1 89 ? -25.774 -0.442 43.341 1.00 93.25 89 PHE A O 1
ATOM 706 N N . ARG A 1 90 ? -27.911 -0.406 44.032 1.00 92.31 90 ARG A N 1
ATOM 707 C CA . ARG A 1 90 ? -28.492 -0.398 42.677 1.00 92.31 90 ARG A CA 1
ATOM 708 C C . ARG A 1 90 ? -28.045 0.812 41.868 1.00 92.31 90 ARG A C 1
ATOM 710 O O . ARG A 1 90 ? -27.664 0.643 40.713 1.00 92.31 90 ARG A O 1
ATOM 717 N N . ARG A 1 91 ? -28.057 2.008 42.464 1.00 94.06 91 ARG A N 1
ATOM 718 C CA . ARG A 1 91 ? -27.587 3.231 41.803 1.00 94.06 91 ARG A CA 1
ATOM 719 C C . ARG A 1 91 ? -26.125 3.092 41.388 1.00 94.06 91 ARG A C 1
ATOM 721 O O . ARG A 1 91 ? -25.807 3.305 40.223 1.00 94.06 91 ARG A O 1
ATOM 728 N N . PHE A 1 92 ? -25.263 2.655 42.305 1.00 92.25 92 PHE A N 1
ATOM 729 C CA . PHE A 1 92 ? -23.845 2.450 42.014 1.00 92.25 92 PHE A CA 1
ATOM 730 C C . PHE A 1 92 ? -23.612 1.395 40.919 1.00 92.25 92 PHE A C 1
ATOM 732 O O . PHE A 1 92 ? -22.807 1.604 40.009 1.00 92.25 92 PHE A O 1
ATOM 739 N N . ALA A 1 93 ? -24.333 0.271 40.977 1.00 89.00 93 ALA A N 1
ATOM 740 C CA . ALA A 1 93 ? -24.246 -0.790 39.979 1.00 89.00 93 ALA A CA 1
ATOM 741 C C . ALA A 1 93 ? -24.702 -0.308 38.591 1.00 89.00 93 ALA A C 1
ATOM 743 O O . ALA A 1 93 ? -24.047 -0.608 37.593 1.00 89.00 93 ALA A O 1
ATOM 744 N N . MET A 1 94 ? -25.781 0.480 38.520 1.00 89.81 94 MET A N 1
ATOM 745 C CA . MET A 1 94 ? -26.266 1.067 37.26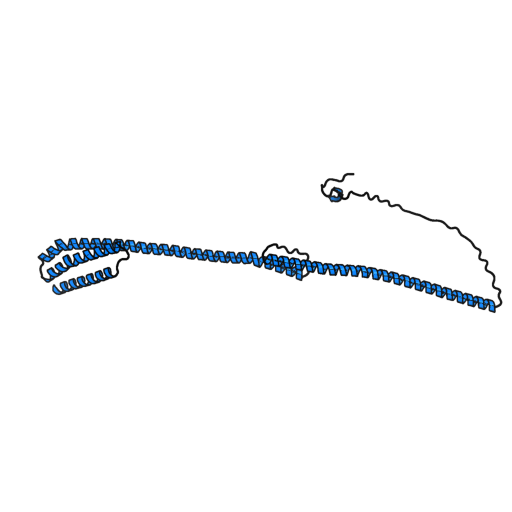8 1.00 89.81 94 MET A CA 1
ATOM 746 C C . MET A 1 94 ? -25.300 2.107 36.697 1.00 89.81 94 MET A C 1
ATOM 748 O O . MET A 1 94 ? -25.023 2.070 35.502 1.00 89.81 94 MET A O 1
ATOM 752 N N . GLU A 1 95 ? -24.766 3.007 37.525 1.00 89.81 95 GLU A N 1
ATOM 753 C CA . GLU A 1 95 ? -23.782 4.012 37.098 1.00 89.81 95 GLU A CA 1
ATOM 754 C C . GLU A 1 95 ? -22.518 3.343 36.544 1.00 89.81 95 GLU A C 1
ATOM 756 O O . GLU A 1 95 ? -22.092 3.647 35.429 1.00 89.81 95 GLU A O 1
ATOM 761 N N . THR A 1 96 ? -21.982 2.359 37.273 1.00 88.31 96 THR A N 1
ATOM 762 C CA . THR A 1 96 ? -20.793 1.599 36.858 1.00 88.31 96 THR A CA 1
ATOM 763 C C . THR A 1 96 ? -21.056 0.805 35.575 1.00 88.31 96 THR A C 1
ATOM 765 O O . THR A 1 96 ? -20.240 0.825 34.654 1.00 88.31 96 THR A O 1
ATOM 768 N N . GLY A 1 97 ? -22.210 0.136 35.475 1.00 84.19 97 GLY A N 1
ATOM 769 C CA . GLY A 1 97 ? -22.590 -0.632 34.288 1.00 84.19 97 GLY A CA 1
ATOM 770 C C . GLY A 1 97 ? -22.769 0.248 33.050 1.00 84.19 97 GLY A C 1
ATOM 771 O O . GLY A 1 97 ? -22.238 -0.063 31.987 1.00 84.19 97 GLY A O 1
ATOM 772 N N . GLN A 1 98 ? -23.445 1.393 33.182 1.00 84.94 98 GLN A N 1
ATOM 773 C CA . GLN A 1 98 ? -23.594 2.346 32.078 1.00 84.94 98 GLN A CA 1
ATOM 774 C C . GLN A 1 98 ? -22.263 2.967 31.650 1.00 84.94 98 GLN A C 1
ATOM 776 O O . GLN A 1 98 ? -22.099 3.303 30.478 1.00 84.94 98 GLN A O 1
ATOM 781 N N . GLN A 1 99 ? -21.328 3.164 32.579 1.00 83.06 99 GLN A N 1
ATOM 782 C CA . GLN A 1 99 ? -20.002 3.673 32.252 1.00 83.06 99 GLN A CA 1
ATOM 783 C C . GLN A 1 99 ? -19.201 2.642 31.446 1.00 83.06 99 GLN A C 1
ATOM 785 O O . GLN A 1 99 ? -18.656 2.990 30.403 1.00 83.06 99 GLN A O 1
ATOM 790 N N . GLN A 1 100 ? -19.230 1.365 31.840 1.00 76.75 100 GLN A N 1
ATOM 791 C CA . GLN A 1 100 ? -18.581 0.288 31.082 1.00 76.75 100 GLN A CA 1
ATOM 792 C C . GLN A 1 100 ? -19.182 0.098 29.682 1.00 76.75 100 GLN A C 1
ATOM 794 O O . GLN A 1 100 ? -18.440 -0.115 28.725 1.00 76.75 100 GLN A O 1
ATOM 799 N N . VAL A 1 101 ? -20.507 0.219 29.533 1.00 79.75 101 VAL A N 1
ATOM 800 C CA . VAL A 1 101 ? -21.168 0.166 28.215 1.00 79.75 101 VAL A CA 1
ATOM 801 C C . VAL A 1 101 ? -20.742 1.347 27.338 1.00 79.75 101 VAL A C 1
ATOM 803 O O . VAL A 1 101 ? -20.369 1.143 26.186 1.00 79.75 101 VAL A O 1
ATOM 806 N N . ARG A 1 102 ? -20.709 2.570 27.883 1.00 76.62 102 ARG A N 1
ATOM 807 C CA . ARG A 1 102 ? -20.265 3.768 27.145 1.00 76.62 102 ARG A CA 1
ATOM 808 C C . ARG A 1 102 ? -18.795 3.704 26.739 1.00 76.62 102 ARG A C 1
ATOM 810 O O . ARG A 1 102 ? -18.446 4.082 25.622 1.00 76.62 102 ARG A O 1
ATOM 817 N N . 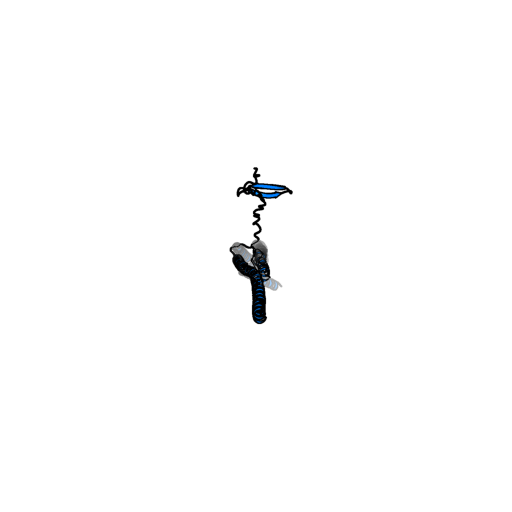GLU A 1 103 ? -17.933 3.203 27.617 1.00 74.94 103 GLU A N 1
ATOM 818 C CA . GLU A 1 103 ? -16.524 2.974 27.298 1.00 74.94 103 GLU A CA 1
ATOM 819 C C . GLU A 1 103 ? -16.367 1.889 26.223 1.00 74.94 103 GLU A C 1
ATOM 821 O O . GLU A 1 103 ? -15.541 2.036 25.325 1.00 74.94 103 GLU A O 1
ATOM 826 N N . ALA A 1 104 ? -17.183 0.831 26.244 1.00 71.50 104 ALA A N 1
ATOM 827 C CA . ALA A 1 104 ? -17.179 -0.192 25.201 1.00 71.50 104 ALA A CA 1
ATOM 828 C C . ALA A 1 104 ? -17.626 0.359 23.834 1.00 71.50 104 ALA A C 1
ATOM 830 O O . ALA A 1 104 ? -16.989 0.055 22.824 1.00 71.50 104 ALA A O 1
ATOM 831 N N . GLU A 1 105 ? -18.656 1.208 23.795 1.00 72.44 105 GLU A N 1
ATOM 832 C CA . GLU A 1 105 ? -19.134 1.860 22.568 1.00 72.44 105 GLU A CA 1
ATOM 833 C C . GLU A 1 105 ? -18.098 2.838 21.990 1.00 72.44 105 GLU A C 1
ATOM 835 O O . GLU A 1 105 ? -17.772 2.761 20.803 1.00 72.44 105 GLU A O 1
ATOM 840 N N . GLY A 1 106 ? -17.510 3.704 22.825 1.00 68.62 106 GLY A N 1
ATOM 841 C CA . GLY A 1 106 ? -16.472 4.650 22.392 1.00 68.62 106 GLY A CA 1
ATOM 842 C C . GLY A 1 106 ? -15.177 3.959 21.952 1.00 68.62 106 GLY A C 1
ATOM 843 O O . GLY A 1 106 ? -14.527 4.367 20.983 1.00 68.62 106 GLY A O 1
ATOM 844 N N . ASN A 1 107 ? -14.821 2.853 22.609 1.00 72.69 107 ASN A N 1
ATOM 845 C CA . ASN A 1 107 ? -13.692 2.027 22.198 1.00 72.69 107 ASN A CA 1
ATOM 846 C C . ASN A 1 107 ? -13.982 1.282 20.889 1.00 72.69 107 ASN A C 1
ATOM 848 O O . ASN A 1 107 ? -13.068 1.112 20.082 1.00 72.69 107 ASN A O 1
ATOM 852 N N . ALA A 1 108 ? -15.225 0.864 20.638 1.00 76.19 108 ALA A N 1
ATOM 853 C CA . ALA A 1 108 ? -15.610 0.228 19.381 1.00 76.19 108 ALA A CA 1
ATOM 854 C C . ALA A 1 108 ? -15.534 1.209 18.201 1.00 76.19 108 ALA A C 1
ATOM 856 O O . ALA A 1 108 ? -14.905 0.887 17.192 1.00 76.19 108 ALA A O 1
ATOM 857 N N . SER A 1 109 ? -16.078 2.425 18.332 1.00 77.69 109 SER A N 1
ATOM 858 C CA . SER A 1 109 ? -16.005 3.443 17.272 1.00 77.69 109 SER A CA 1
ATOM 859 C C . SER A 1 109 ? -14.566 3.870 16.982 1.00 77.69 109 SER A C 1
ATOM 861 O O . SER A 1 109 ? -14.176 3.977 15.820 1.00 77.69 109 SER A O 1
ATOM 863 N N . THR A 1 110 ? -13.746 4.042 18.024 1.00 79.44 110 THR A N 1
ATOM 864 C CA . THR A 1 110 ? -12.326 4.401 17.877 1.00 79.44 110 THR A CA 1
ATOM 865 C C . THR A 1 110 ? -11.539 3.287 17.185 1.00 79.44 110 THR A C 1
ATOM 867 O O . THR A 1 110 ? -10.762 3.555 16.269 1.00 79.44 110 THR A O 1
ATOM 870 N N . LYS A 1 111 ? -11.772 2.019 17.553 1.00 83.75 111 LYS A N 1
ATOM 871 C CA . LYS A 1 111 ? -11.128 0.868 16.896 1.00 83.75 111 LYS A CA 1
ATOM 872 C C . LYS A 1 111 ? -11.548 0.737 15.432 1.00 83.75 111 LYS A C 1
ATOM 874 O O . LYS A 1 111 ? -10.686 0.531 14.582 1.00 83.75 111 LYS A O 1
ATOM 879 N N . ILE A 1 112 ? -12.837 0.896 15.127 1.00 88.06 112 ILE A N 1
ATOM 880 C CA . ILE A 1 112 ? -13.340 0.875 13.746 1.00 88.06 112 ILE A CA 1
ATOM 881 C C . ILE A 1 112 ? -12.709 2.012 12.932 1.00 88.06 112 ILE A C 1
ATOM 883 O O . ILE A 1 112 ? -12.230 1.767 11.827 1.00 88.06 112 ILE A O 1
ATOM 887 N N . ALA A 1 113 ? -12.628 3.226 13.484 1.00 87.81 113 ALA A N 1
ATOM 888 C CA . ALA A 1 113 ? -11.994 4.359 12.815 1.00 87.81 113 ALA A CA 1
ATOM 889 C C . ALA A 1 113 ? -10.511 4.096 12.498 1.00 87.81 113 ALA A C 1
ATOM 891 O O . ALA A 1 113 ? -10.066 4.379 11.387 1.00 87.81 113 ALA A O 1
ATOM 892 N N . LEU A 1 114 ? -9.758 3.496 13.428 1.00 90.88 114 LEU A N 1
ATOM 893 C CA . LEU A 1 114 ? -8.359 3.118 13.202 1.00 90.88 114 LEU A CA 1
ATOM 894 C C . LEU A 1 114 ? -8.207 2.036 12.124 1.00 90.88 114 LEU A C 1
ATOM 896 O O . LEU A 1 114 ? -7.318 2.145 11.283 1.00 90.88 114 LEU A O 1
ATOM 900 N N . ILE A 1 115 ? -9.079 1.022 12.110 1.00 93.69 115 ILE A N 1
ATOM 901 C CA . ILE A 1 115 ? -9.079 -0.027 11.075 1.00 93.69 115 ILE A CA 1
ATOM 902 C C . ILE A 1 115 ? -9.362 0.581 9.699 1.00 93.69 115 ILE A C 1
ATOM 904 O O . ILE A 1 115 ? -8.650 0.290 8.738 1.00 93.69 115 ILE A O 1
ATOM 908 N N . VAL A 1 116 ? -10.366 1.455 9.601 1.00 94.94 116 VAL A N 1
ATOM 909 C CA . VAL A 1 116 ? -10.705 2.145 8.349 1.00 94.94 116 VAL A CA 1
ATOM 910 C C . VAL A 1 116 ? -9.550 3.039 7.895 1.00 94.94 116 VAL A C 1
ATOM 912 O O . VAL A 1 116 ? -9.165 2.981 6.729 1.00 94.94 116 VAL A O 1
ATOM 915 N N . ALA A 1 117 ? -8.940 3.809 8.800 1.00 94.88 117 ALA A N 1
ATOM 916 C CA . ALA A 1 117 ? -7.788 4.652 8.485 1.00 94.88 117 ALA A CA 1
ATOM 917 C C . ALA A 1 117 ? -6.584 3.830 7.993 1.00 94.88 117 ALA A C 1
ATOM 919 O O . ALA A 1 117 ? -5.968 4.183 6.986 1.00 94.88 117 ALA A O 1
ATOM 920 N N . ALA A 1 118 ? -6.284 2.703 8.646 1.00 95.88 118 ALA A N 1
ATOM 921 C CA . ALA A 1 118 ? -5.232 1.784 8.218 1.00 95.88 118 ALA A CA 1
ATOM 922 C C . ALA A 1 118 ? -5.537 1.161 6.843 1.00 95.88 118 ALA A C 1
ATOM 924 O O . ALA A 1 118 ? -4.642 1.055 6.003 1.00 95.88 118 ALA A O 1
ATOM 925 N N . GLY A 1 119 ? -6.800 0.808 6.583 1.00 96.50 119 GLY A N 1
ATOM 926 C CA . GLY A 1 119 ? -7.253 0.311 5.284 1.00 96.50 119 GLY A CA 1
ATOM 927 C C . GLY A 1 119 ? -7.068 1.340 4.167 1.00 96.50 119 GLY A C 1
ATOM 928 O O . GLY A 1 119 ? -6.487 1.026 3.130 1.00 96.50 119 GLY A O 1
ATOM 929 N N . ILE A 1 120 ? -7.483 2.589 4.398 1.00 97.06 120 ILE A N 1
ATOM 930 C CA . ILE A 1 120 ? -7.299 3.691 3.440 1.00 97.06 120 ILE A CA 1
ATOM 931 C C . ILE A 1 120 ? -5.809 3.933 3.176 1.00 97.06 120 ILE A C 1
ATOM 933 O O . ILE A 1 120 ? -5.406 4.053 2.019 1.00 97.06 120 ILE A O 1
ATOM 937 N N . LEU A 1 121 ? -4.980 3.958 4.223 1.00 97.44 121 LEU A N 1
ATOM 938 C CA . LEU A 1 121 ? -3.535 4.136 4.087 1.00 97.44 121 LEU A CA 1
ATOM 939 C C . LEU A 1 121 ? -2.900 3.010 3.259 1.00 97.44 121 LEU A C 1
ATOM 941 O O . LEU A 1 121 ? -2.077 3.280 2.387 1.00 97.44 121 LEU A O 1
ATOM 945 N N . SER A 1 122 ? -3.308 1.760 3.484 1.00 97.12 122 SER A N 1
ATOM 946 C CA . SER A 1 122 ? -2.831 0.608 2.713 1.00 97.12 122 SER A CA 1
ATOM 947 C C . SER A 1 122 ? -3.174 0.734 1.225 1.00 97.12 122 SER A C 1
ATOM 949 O O . SER A 1 122 ? -2.295 0.569 0.376 1.00 97.12 122 SER A O 1
ATOM 951 N N . VAL A 1 123 ? -4.416 1.108 0.899 1.00 97.56 123 VAL A N 1
ATOM 952 C CA . VAL A 1 123 ? -4.847 1.329 -0.491 1.00 97.56 123 VAL A CA 1
ATOM 953 C C . VAL A 1 123 ? -4.075 2.486 -1.128 1.00 97.56 123 VAL A C 1
ATOM 955 O O . VAL A 1 123 ? -3.603 2.354 -2.256 1.00 97.56 123 VAL A O 1
ATOM 958 N N . LEU A 1 124 ? -3.882 3.595 -0.410 1.00 97.75 124 LEU A N 1
ATOM 959 C CA . LEU A 1 124 ? -3.099 4.735 -0.896 1.00 97.75 124 LEU A CA 1
ATOM 960 C C . LEU A 1 124 ? -1.653 4.344 -1.216 1.00 97.75 124 LEU A C 1
ATOM 962 O O . LEU A 1 124 ? -1.149 4.698 -2.281 1.00 97.75 124 LEU A O 1
ATOM 966 N N . LEU A 1 125 ? -0.998 3.587 -0.334 1.00 97.38 125 LEU A N 1
ATOM 967 C CA . LEU A 1 125 ? 0.366 3.109 -0.563 1.00 97.38 125 LEU A CA 1
ATOM 968 C C . LEU A 1 125 ? 0.442 2.148 -1.754 1.00 97.38 125 LEU A C 1
ATOM 970 O O . LEU A 1 125 ? 1.374 2.251 -2.548 1.00 97.38 125 LEU A O 1
ATOM 974 N N . ALA A 1 126 ? -0.544 1.265 -1.927 1.00 96.88 126 ALA A N 1
ATOM 975 C CA . ALA A 1 126 ? -0.610 0.374 -3.083 1.00 96.88 126 ALA A CA 1
ATOM 976 C C . ALA A 1 126 ? -0.770 1.151 -4.402 1.00 96.88 126 ALA A C 1
ATOM 978 O O . ALA A 1 126 ? -0.070 0.870 -5.377 1.00 96.88 126 ALA A O 1
ATOM 979 N N . VAL A 1 127 ? -1.639 2.168 -4.429 1.00 97.38 127 VAL A N 1
ATOM 980 C CA . VAL A 1 127 ? -1.831 3.039 -5.600 1.00 97.38 127 VAL A CA 1
ATOM 981 C C . VAL A 1 127 ? -0.566 3.846 -5.898 1.00 97.38 127 VAL A C 1
ATOM 983 O O . VAL A 1 127 ? -0.148 3.916 -7.054 1.00 97.38 127 VAL A O 1
ATOM 986 N N . LEU A 1 128 ? 0.081 4.412 -4.875 1.00 97.00 128 LEU A N 1
ATOM 987 C CA . LEU A 1 128 ? 1.347 5.134 -5.025 1.00 97.00 128 LEU A CA 1
ATOM 988 C C . LEU A 1 128 ? 2.459 4.223 -5.548 1.00 97.00 128 LEU A C 1
ATOM 990 O O . LEU A 1 128 ? 3.169 4.611 -6.472 1.00 97.00 128 LEU A O 1
ATOM 994 N N . ALA A 1 129 ? 2.585 3.008 -5.013 1.00 95.88 129 ALA A N 1
ATOM 995 C CA . ALA A 1 129 ? 3.563 2.028 -5.471 1.00 95.88 129 ALA A CA 1
ATOM 996 C C . ALA A 1 129 ? 3.311 1.617 -6.928 1.00 95.88 129 ALA A C 1
ATOM 998 O O . ALA A 1 129 ? 4.247 1.581 -7.727 1.00 95.88 129 ALA A O 1
ATOM 999 N N . TRP A 1 130 ? 2.052 1.374 -7.307 1.00 95.69 130 TRP A N 1
ATOM 1000 C CA . TRP A 1 130 ? 1.689 1.084 -8.694 1.00 95.69 130 TRP A CA 1
ATOM 1001 C C . TRP A 1 130 ? 2.031 2.254 -9.624 1.00 95.69 130 TRP A C 1
ATOM 1003 O O . TRP A 1 130 ? 2.636 2.059 -10.682 1.00 95.69 130 TRP A O 1
ATOM 1013 N N . PHE A 1 131 ? 1.696 3.481 -9.225 1.00 96.06 131 PHE A N 1
ATOM 1014 C CA . PHE A 1 131 ? 1.989 4.666 -10.023 1.00 96.06 131 PHE A CA 1
ATOM 1015 C C . PHE A 1 131 ? 3.499 4.888 -10.169 1.00 96.06 131 PHE A C 1
ATOM 1017 O O . PHE A 1 131 ? 3.977 5.111 -11.281 1.00 96.06 131 PHE A O 1
ATOM 1024 N N . ALA A 1 132 ? 4.254 4.746 -9.076 1.00 92.38 132 ALA A N 1
ATOM 1025 C CA . ALA A 1 132 ? 5.710 4.827 -9.067 1.00 92.38 132 ALA A CA 1
ATOM 1026 C C . ALA A 1 132 ? 6.335 3.768 -9.984 1.00 92.38 132 ALA A C 1
ATOM 1028 O O . ALA A 1 132 ? 7.136 4.113 -10.848 1.00 92.38 132 ALA A O 1
ATOM 1029 N N . LEU A 1 133 ? 5.910 2.504 -9.885 1.00 92.06 133 LEU A N 1
ATOM 1030 C CA . LEU A 1 133 ? 6.378 1.424 -10.757 1.00 92.06 133 LEU A CA 1
ATOM 1031 C C . LEU A 1 133 ? 6.128 1.745 -12.238 1.00 92.06 133 LEU A C 1
ATOM 1033 O O . LEU A 1 133 ? 7.008 1.576 -13.086 1.00 92.06 133 LEU A O 1
ATOM 1037 N N . ARG A 1 134 ? 4.936 2.259 -12.559 1.00 91.69 134 ARG A N 1
ATOM 1038 C CA . ARG A 1 134 ? 4.561 2.588 -13.936 1.00 91.69 134 ARG A CA 1
ATOM 1039 C C . ARG A 1 134 ? 5.350 3.770 -14.495 1.00 91.69 134 ARG A C 1
ATOM 1041 O O . ARG A 1 134 ? 5.758 3.725 -15.655 1.00 91.69 134 ARG A O 1
ATOM 1048 N N . LEU A 1 135 ? 5.554 4.821 -13.702 1.00 87.06 135 LEU A N 1
ATOM 1049 C CA . LEU A 1 135 ? 6.253 6.022 -14.160 1.00 87.06 135 LEU A CA 1
ATOM 1050 C C . LEU A 1 135 ? 7.771 5.843 -14.203 1.00 87.06 135 LEU A C 1
ATOM 1052 O O . LEU A 1 135 ? 8.404 6.323 -15.138 1.00 87.06 135 LEU A O 1
ATOM 1056 N N . ILE A 1 136 ? 8.337 5.180 -13.195 1.00 86.12 136 ILE A N 1
ATOM 1057 C CA . ILE A 1 136 ? 9.787 5.097 -12.989 1.00 86.12 136 ILE A CA 1
ATOM 1058 C C . ILE A 1 136 ? 10.394 3.929 -13.768 1.00 86.12 136 ILE A C 1
ATOM 1060 O O . ILE A 1 136 ? 11.528 4.042 -14.219 1.00 86.12 136 ILE A O 1
ATOM 1064 N N . ILE A 1 137 ? 9.666 2.819 -13.945 1.00 87.25 137 ILE A N 1
ATOM 1065 C CA . ILE A 1 137 ? 10.214 1.603 -14.569 1.00 87.25 137 ILE A CA 1
ATOM 1066 C C . ILE A 1 137 ? 9.600 1.352 -15.946 1.00 87.25 137 ILE A C 1
ATOM 1068 O O . ILE A 1 137 ? 10.329 1.311 -16.932 1.00 87.25 137 ILE A O 1
ATOM 1072 N N . LEU A 1 138 ? 8.273 1.211 -16.039 1.00 88.94 138 LEU A N 1
ATOM 1073 C CA . LEU A 1 138 ? 7.628 0.763 -17.285 1.00 88.94 138 LEU A CA 1
ATOM 1074 C C . LEU A 1 138 ? 7.737 1.792 -18.421 1.00 88.94 138 LEU A C 1
ATOM 1076 O O . LEU A 1 138 ? 8.135 1.443 -19.524 1.00 88.94 138 LEU A O 1
ATOM 1080 N N . ARG A 1 139 ? 7.461 3.075 -18.153 1.00 86.88 139 ARG A N 1
ATOM 1081 C CA . ARG A 1 139 ? 7.575 4.132 -19.176 1.00 86.88 139 ARG A CA 1
ATOM 1082 C C . ARG A 1 139 ? 8.973 4.275 -19.801 1.00 86.88 139 ARG A C 1
ATOM 1084 O O . ARG A 1 139 ? 9.051 4.325 -21.027 1.00 86.88 139 ARG A O 1
ATOM 1091 N N . PRO A 1 140 ? 10.075 4.385 -19.031 1.00 85.25 140 PRO A N 1
ATOM 1092 C CA . PRO A 1 140 ? 11.404 4.466 -19.636 1.00 85.25 140 PRO A CA 1
ATOM 1093 C C . PRO A 1 140 ? 11.832 3.154 -20.300 1.00 85.25 140 PRO A C 1
ATOM 1095 O O . PRO A 1 140 ? 12.604 3.196 -21.259 1.00 85.25 140 PRO A O 1
ATOM 1098 N N . LEU A 1 141 ? 11.323 2.004 -19.842 1.00 89.19 141 LEU A N 1
ATOM 1099 C CA . LEU A 1 141 ? 11.538 0.728 -20.522 1.00 89.19 141 LEU A CA 1
ATOM 1100 C C . LEU A 1 141 ? 10.915 0.737 -21.927 1.00 89.19 141 LEU A C 1
ATOM 1102 O O . LEU A 1 141 ? 11.623 0.449 -22.887 1.00 89.19 141 LEU A O 1
ATOM 1106 N N . ASP A 1 142 ? 9.652 1.151 -22.062 1.00 89.06 142 ASP A N 1
ATOM 1107 C CA . ASP A 1 142 ? 8.972 1.255 -23.364 1.00 89.06 142 ASP A CA 1
ATOM 1108 C C . ASP A 1 142 ? 9.712 2.208 -24.316 1.00 89.06 142 ASP A C 1
ATOM 1110 O O . ASP A 1 142 ? 9.923 1.895 -25.488 1.00 89.06 142 ASP A O 1
ATOM 1114 N N . ALA A 1 143 ? 10.181 3.352 -23.805 1.00 87.38 143 ALA A N 1
ATOM 1115 C CA . ALA A 1 143 ? 10.989 4.289 -24.587 1.00 87.38 143 ALA A CA 1
ATOM 1116 C C . ALA A 1 143 ? 12.317 3.668 -25.059 1.00 87.38 143 ALA A C 1
ATOM 1118 O O . ALA A 1 143 ? 12.774 3.939 -26.169 1.00 87.38 143 ALA A O 1
ATOM 1119 N N . SER A 1 144 ? 12.929 2.822 -24.228 1.00 89.69 144 SER A N 1
ATOM 1120 C CA . SER A 1 144 ? 14.177 2.132 -24.567 1.00 89.69 144 SER A CA 1
ATOM 1121 C C . SER A 1 144 ? 13.942 1.046 -25.620 1.00 89.69 144 SER A C 1
ATOM 1123 O O . SER A 1 144 ? 14.747 0.900 -26.536 1.00 89.69 144 SER A O 1
ATOM 1125 N N . ILE A 1 145 ? 12.823 0.319 -25.534 1.00 90.94 145 ILE A N 1
ATOM 1126 C CA . ILE A 1 145 ? 12.414 -0.668 -26.543 1.00 90.94 145 ILE A CA 1
ATOM 1127 C C . ILE A 1 145 ? 12.202 0.017 -27.898 1.00 90.94 145 ILE A C 1
ATOM 1129 O O . ILE A 1 145 ? 12.784 -0.421 -28.887 1.00 90.94 145 ILE A O 1
ATOM 1133 N N . ALA A 1 146 ? 11.469 1.132 -27.940 1.00 90.88 146 ALA A N 1
ATOM 1134 C CA . ALA A 1 146 ? 11.242 1.877 -29.180 1.00 90.88 146 ALA A CA 1
ATOM 1135 C C . ALA A 1 146 ? 12.556 2.347 -29.839 1.00 90.88 146 ALA A C 1
ATOM 1137 O O . ALA A 1 146 ? 12.717 2.287 -31.057 1.00 90.88 146 ALA A O 1
ATOM 1138 N N . GLU A 1 147 ? 13.538 2.778 -29.044 1.00 90.31 147 GLU A N 1
ATOM 1139 C CA . GLU A 1 147 ? 14.846 3.177 -29.574 1.00 90.31 147 GLU A CA 1
ATOM 1140 C C . GLU A 1 147 ? 15.643 1.982 -30.125 1.00 90.31 147 GLU A C 1
ATOM 1142 O O . GLU A 1 147 ? 16.302 2.094 -31.160 1.00 90.31 147 GLU A O 1
ATOM 1147 N N . LEU A 1 148 ? 15.553 0.812 -29.482 1.00 91.75 148 LEU A N 1
ATOM 1148 C CA . LEU A 1 148 ? 16.143 -0.424 -30.005 1.00 91.75 148 LEU A CA 1
ATOM 1149 C C . LEU A 1 148 ? 15.503 -0.851 -31.328 1.00 91.75 148 LEU A C 1
ATOM 1151 O O . LEU A 1 148 ? 16.221 -1.292 -32.224 1.00 91.75 148 LEU A O 1
ATOM 1155 N N . GLU A 1 149 ? 14.189 -0.690 -31.480 1.00 93.81 149 GLU A N 1
ATOM 1156 C CA . GLU A 1 149 ? 13.492 -0.959 -32.741 1.00 93.81 149 GLU A CA 1
ATOM 1157 C C . GLU A 1 149 ? 13.980 -0.036 -33.867 1.00 93.81 149 GLU A C 1
ATOM 1159 O O . GLU A 1 149 ? 14.168 -0.483 -34.999 1.00 93.81 149 GLU A O 1
ATOM 1164 N N . HIS A 1 150 ? 14.260 1.239 -33.578 1.00 91.56 150 HIS A N 1
ATOM 1165 C CA . HIS A 1 150 ? 14.870 2.144 -34.559 1.00 91.56 150 HIS A CA 1
ATOM 1166 C C . HIS A 1 150 ? 16.274 1.696 -34.975 1.00 91.56 150 HIS A C 1
ATOM 1168 O O . HIS A 1 150 ? 16.568 1.643 -36.172 1.00 91.56 150 HIS A O 1
ATOM 1174 N N . ILE A 1 151 ? 17.109 1.294 -34.011 1.00 91.88 151 ILE A N 1
ATOM 1175 C CA . ILE A 1 151 ? 18.447 0.752 -34.285 1.00 91.88 151 ILE A CA 1
ATOM 1176 C C . ILE A 1 151 ? 18.356 -0.528 -35.125 1.00 91.88 151 ILE A C 1
ATOM 1178 O O . ILE A 1 151 ? 19.112 -0.681 -36.084 1.00 91.88 151 ILE A O 1
ATOM 1182 N N . ALA A 1 152 ? 17.421 -1.428 -34.806 1.00 91.62 152 ALA A N 1
ATOM 1183 C CA . ALA A 1 152 ? 17.198 -2.665 -35.554 1.00 91.62 152 ALA A CA 1
ATOM 1184 C C . ALA A 1 152 ? 16.770 -2.400 -37.008 1.00 91.62 152 ALA A C 1
ATOM 1186 O O . ALA A 1 152 ? 17.162 -3.138 -37.908 1.00 91.62 152 ALA A O 1
ATOM 1187 N N . ASN A 1 153 ? 16.035 -1.311 -37.246 1.00 93.31 153 ASN A N 1
ATOM 1188 C CA . ASN A 1 153 ? 15.652 -0.850 -38.581 1.00 93.31 153 ASN A CA 1
ATOM 1189 C C . ASN A 1 153 ? 16.759 -0.058 -39.310 1.00 93.31 153 ASN A C 1
ATOM 1191 O O . ASN A 1 153 ? 16.551 0.387 -40.438 1.00 93.31 153 ASN A O 1
ATOM 1195 N N . GLY A 1 154 ? 17.931 0.129 -38.693 1.00 91.00 154 GLY A N 1
ATOM 1196 C CA . GLY A 1 154 ? 19.075 0.828 -39.287 1.00 91.00 154 GLY A CA 1
ATOM 1197 C C . GLY A 1 154 ? 19.049 2.356 -39.153 1.00 91.00 154 GLY A C 1
ATOM 1198 O O . GLY A 1 154 ? 19.939 3.023 -39.683 1.00 91.00 154 GLY A O 1
ATOM 1199 N N . ASP A 1 155 ? 18.081 2.929 -38.429 1.00 92.50 155 ASP A N 1
ATOM 1200 C CA . ASP A 1 155 ? 18.062 4.361 -38.110 1.00 92.50 155 ASP A CA 1
ATOM 1201 C C . ASP A 1 155 ? 18.956 4.636 -36.892 1.00 92.50 155 ASP A C 1
ATOM 1203 O O . ASP A 1 155 ? 18.548 4.520 -35.737 1.00 92.50 155 ASP A O 1
ATOM 1207 N N . LEU A 1 156 ? 20.209 5.006 -37.163 1.00 92.62 156 LEU A N 1
ATOM 1208 C CA . LEU A 1 156 ? 21.206 5.352 -36.143 1.00 92.62 156 LEU A CA 1
ATOM 1209 C C . LEU A 1 156 ? 21.307 6.867 -35.894 1.00 92.62 156 LEU A C 1
ATOM 1211 O O . LEU A 1 156 ? 22.240 7.322 -35.235 1.00 92.62 156 LEU A O 1
ATOM 1215 N N . THR A 1 157 ? 20.394 7.665 -36.455 1.00 88.44 157 THR A N 1
ATOM 1216 C CA . THR A 1 157 ? 20.465 9.136 -36.377 1.00 88.44 157 THR A CA 1
ATOM 1217 C C . THR A 1 157 ? 19.821 9.702 -35.112 1.00 88.44 157 THR A C 1
ATOM 1219 O O . THR A 1 157 ? 20.061 10.856 -34.743 1.00 88.44 157 THR A O 1
ATOM 1222 N N . ARG A 1 158 ? 19.013 8.890 -34.424 1.00 87.25 158 ARG A N 1
ATOM 1223 C CA . ARG A 1 158 ? 18.282 9.277 -33.218 1.00 87.25 158 ARG A CA 1
ATOM 1224 C C . ARG A 1 158 ? 19.191 9.311 -31.998 1.00 87.25 158 ARG A C 1
ATOM 1226 O O . ARG A 1 158 ? 20.006 8.423 -31.762 1.00 87.25 158 ARG A O 1
ATOM 1233 N N . LYS A 1 159 ? 19.041 10.368 -31.198 1.00 83.56 159 LYS A N 1
ATOM 1234 C CA . LYS A 1 159 ? 19.783 10.522 -29.947 1.00 83.56 159 LYS A CA 1
ATOM 1235 C C . LYS A 1 159 ? 19.046 9.798 -28.826 1.00 83.56 159 LYS A C 1
ATOM 1237 O O . LYS A 1 159 ? 18.016 10.286 -28.361 1.00 83.56 159 LYS A O 1
ATOM 1242 N N . ILE A 1 160 ? 19.650 8.732 -28.313 1.00 85.81 160 ILE A N 1
ATOM 1243 C CA . ILE A 1 160 ? 19.194 8.055 -27.095 1.00 85.81 160 ILE A CA 1
ATOM 1244 C C . ILE A 1 160 ? 19.387 9.005 -25.903 1.00 85.81 160 ILE A C 1
ATOM 1246 O O . ILE A 1 160 ? 20.515 9.239 -25.455 1.00 85.81 160 ILE A O 1
ATOM 1250 N N . ARG A 1 161 ? 18.297 9.602 -25.409 1.00 75.75 161 ARG A N 1
ATOM 1251 C CA . ARG A 1 161 ? 18.302 10.512 -24.253 1.00 75.75 161 ARG A CA 1
ATOM 1252 C C . ARG A 1 161 ? 17.953 9.744 -22.982 1.00 75.75 161 ARG A C 1
ATOM 1254 O O . ARG A 1 161 ? 16.916 9.098 -22.917 1.00 75.75 161 ARG A O 1
ATOM 1261 N N . GLY A 1 162 ? 18.795 9.873 -21.965 1.00 71.00 162 GLY A N 1
ATOM 1262 C CA . GLY A 1 162 ? 18.535 9.333 -20.638 1.00 71.00 162 GLY A CA 1
ATOM 1263 C C . GLY A 1 162 ? 19.806 9.320 -19.807 1.00 71.00 162 GLY A C 1
ATOM 1264 O O . GLY A 1 162 ? 20.813 8.737 -20.201 1.00 71.00 162 GLY A O 1
ATOM 1265 N N . GLU A 1 163 ? 19.750 9.994 -18.668 1.00 65.94 163 GLU A N 1
ATOM 1266 C CA . GLU A 1 163 ? 20.838 10.091 -17.705 1.00 65.94 163 GLU A CA 1
ATOM 1267 C C . GLU A 1 163 ? 20.273 9.747 -16.330 1.00 65.94 163 GLU A C 1
ATOM 1269 O O . GLU A 1 163 ? 19.170 10.154 -15.968 1.00 65.94 163 GLU A O 1
ATOM 1274 N N . GLY A 1 164 ? 21.008 8.923 -15.594 1.00 70.31 164 GLY A N 1
ATOM 1275 C CA . GLY A 1 164 ? 20.623 8.448 -14.275 1.00 70.31 164 GLY A CA 1
ATOM 1276 C C . GLY A 1 164 ? 21.642 7.447 -13.746 1.00 70.31 164 GLY A C 1
ATOM 1277 O O . GLY A 1 164 ? 22.262 6.709 -14.519 1.00 70.31 164 GLY A O 1
ATOM 1278 N N . ASP A 1 165 ? 21.810 7.412 -12.430 1.00 79.38 165 ASP A N 1
ATOM 1279 C CA . ASP A 1 165 ? 22.725 6.481 -11.752 1.00 79.38 165 ASP A CA 1
ATOM 1280 C C . ASP A 1 165 ? 22.072 5.142 -11.380 1.00 79.38 165 ASP A C 1
ATOM 1282 O O . ASP A 1 165 ? 22.675 4.306 -10.716 1.00 79.38 165 ASP A O 1
ATOM 1286 N N . THR A 1 166 ? 20.855 4.897 -11.863 1.00 86.69 166 THR A N 1
ATOM 1287 C CA . THR A 1 166 ? 20.128 3.637 -11.671 1.00 86.69 166 THR A CA 1
ATOM 1288 C C . THR A 1 166 ? 20.490 2.589 -12.730 1.00 86.69 166 THR A C 1
ATOM 1290 O O . THR A 1 166 ? 21.161 2.867 -13.732 1.00 86.69 166 THR A O 1
ATOM 1293 N N . GLU A 1 167 ? 19.990 1.366 -12.556 1.00 86.62 167 GLU A N 1
ATOM 1294 C CA . GLU A 1 167 ? 20.106 0.264 -13.514 1.00 86.62 167 GLU A CA 1
ATOM 1295 C C . GLU A 1 167 ? 19.573 0.646 -14.902 1.00 86.62 167 GLU A C 1
ATOM 1297 O O . GLU A 1 167 ? 20.174 0.274 -15.912 1.00 86.62 167 GLU A O 1
ATOM 1302 N N . MET A 1 168 ? 18.506 1.452 -14.962 1.00 87.44 168 MET A N 1
ATOM 1303 C CA . MET A 1 168 ? 17.964 1.978 -16.220 1.00 87.44 168 MET A CA 1
ATOM 1304 C C . MET A 1 168 ? 18.938 2.934 -16.908 1.00 87.44 168 MET A C 1
ATOM 1306 O O . MET A 1 168 ? 19.156 2.842 -18.114 1.00 87.44 168 MET A O 1
ATOM 1310 N N . GLY A 1 169 ? 19.603 3.809 -16.152 1.00 88.31 169 GLY A N 1
ATOM 1311 C CA . GLY A 1 169 ? 20.647 4.666 -16.712 1.00 88.31 169 GLY A CA 1
ATOM 1312 C C . GLY A 1 169 ? 21.843 3.861 -17.230 1.00 88.31 169 GLY A C 1
ATOM 1313 O O . GLY A 1 169 ? 22.409 4.180 -18.278 1.00 88.31 169 GLY A O 1
ATOM 1314 N N . ARG A 1 170 ? 22.198 2.759 -16.556 1.00 90.00 170 ARG A N 1
ATOM 1315 C CA . ARG A 1 170 ? 23.231 1.828 -17.036 1.00 90.00 170 ARG A CA 1
ATOM 1316 C C . ARG A 1 170 ? 22.821 1.129 -18.339 1.00 90.00 170 ARG A C 1
ATOM 1318 O O . ARG A 1 170 ? 23.675 1.002 -19.220 1.00 90.00 170 ARG A O 1
ATOM 1325 N N . LEU A 1 171 ? 21.555 0.721 -18.476 1.00 90.81 171 LEU A N 1
ATOM 1326 C CA . LEU A 1 171 ? 20.994 0.171 -19.718 1.00 90.81 171 LEU A CA 1
ATOM 1327 C C . LEU A 1 171 ? 21.102 1.185 -20.866 1.00 90.81 171 LEU A C 1
ATOM 1329 O O . LEU A 1 171 ? 21.674 0.869 -21.908 1.00 90.81 171 LEU A O 1
ATOM 1333 N N . ILE A 1 172 ? 20.656 2.424 -20.645 1.00 90.06 172 ILE A N 1
ATOM 1334 C CA . ILE A 1 172 ? 20.698 3.492 -21.656 1.00 90.06 172 ILE A CA 1
ATOM 1335 C C . ILE A 1 172 ? 22.137 3.778 -22.108 1.00 90.06 172 ILE A C 1
ATOM 1337 O O . ILE A 1 172 ? 22.411 3.842 -23.307 1.00 90.06 172 ILE A O 1
ATOM 1341 N N . ARG A 1 173 ? 23.096 3.856 -21.174 1.00 90.75 173 ARG A N 1
ATOM 1342 C CA . ARG A 1 173 ? 24.523 4.020 -21.513 1.00 90.75 173 ARG A CA 1
ATOM 1343 C C . ARG A 1 173 ? 25.074 2.851 -22.332 1.00 90.75 173 ARG A C 1
ATOM 1345 O O . ARG A 1 173 ? 25.925 3.053 -23.198 1.00 90.75 173 ARG A O 1
ATOM 1352 N N . ALA A 1 174 ? 24.639 1.622 -22.056 1.00 91.12 174 ALA A N 1
ATOM 1353 C CA . ALA A 1 174 ? 25.044 0.462 -22.846 1.00 91.12 174 ALA A CA 1
ATOM 1354 C C . ALA A 1 174 ? 24.483 0.530 -24.276 1.00 91.12 174 ALA A C 1
ATOM 1356 O O . ALA A 1 174 ? 25.231 0.305 -25.227 1.00 91.12 174 ALA A O 1
ATOM 1357 N N . MET A 1 175 ? 23.216 0.925 -24.431 1.00 92.56 175 MET A N 1
ATOM 1358 C CA . MET A 1 175 ? 22.591 1.135 -25.740 1.00 92.56 175 MET A CA 1
ATOM 1359 C C . MET A 1 175 ? 23.292 2.230 -26.552 1.00 92.56 175 MET A C 1
ATOM 1361 O O . MET A 1 175 ? 23.551 2.034 -27.736 1.00 92.56 175 MET A O 1
ATOM 1365 N N . GLN A 1 176 ? 23.682 3.343 -25.922 1.00 91.88 176 GLN A N 1
ATOM 1366 C CA . GLN A 1 176 ? 24.448 4.412 -26.579 1.00 91.88 176 GLN A CA 1
ATOM 1367 C C . GLN A 1 176 ? 25.783 3.901 -27.138 1.00 91.88 176 GLN A C 1
ATOM 1369 O O . GLN A 1 176 ? 26.120 4.169 -28.291 1.00 91.88 176 GLN A O 1
ATOM 1374 N N . ARG A 1 177 ? 26.531 3.112 -26.353 1.00 92.38 177 ARG A N 1
ATOM 1375 C CA . ARG A 1 177 ? 27.789 2.499 -26.820 1.00 92.38 177 ARG A CA 1
ATOM 1376 C C . ARG A 1 177 ? 27.566 1.534 -27.987 1.00 92.38 177 ARG A C 1
ATOM 1378 O O . ARG A 1 177 ? 28.382 1.494 -28.909 1.00 92.38 177 ARG A O 1
ATOM 1385 N N . MET A 1 178 ? 26.470 0.774 -27.960 1.00 93.75 178 MET A N 1
ATOM 1386 C CA . MET A 1 178 ? 26.088 -0.127 -29.049 1.00 93.75 178 MET A CA 1
ATOM 1387 C C . MET A 1 178 ? 25.777 0.653 -30.333 1.00 93.75 178 MET A C 1
ATOM 1389 O O . MET A 1 178 ? 26.362 0.358 -31.374 1.00 93.75 178 MET A O 1
ATOM 1393 N N . GLN A 1 179 ? 24.937 1.691 -30.249 1.00 94.19 179 GLN A N 1
ATOM 1394 C CA . GLN A 1 179 ? 24.607 2.562 -31.380 1.00 94.19 179 GLN A CA 1
ATOM 1395 C C . GLN A 1 179 ? 25.872 3.196 -31.976 1.00 94.19 179 GLN A C 1
ATOM 1397 O O . GLN A 1 179 ? 26.088 3.127 -33.183 1.00 94.19 179 GLN A O 1
ATOM 1402 N N . GLN A 1 180 ? 26.760 3.737 -31.138 1.00 93.81 180 GLN A N 1
ATOM 1403 C CA . GLN A 1 180 ? 28.011 4.347 -31.593 1.00 93.81 180 GLN A CA 1
ATOM 1404 C C . GLN A 1 180 ? 28.923 3.343 -32.316 1.00 93.81 180 GLN A C 1
ATOM 1406 O O . GLN A 1 180 ? 29.519 3.669 -33.342 1.00 93.81 180 GLN A O 1
ATOM 1411 N N . SER A 1 181 ? 29.009 2.107 -31.819 1.00 94.88 181 SER A N 1
ATOM 1412 C CA . SER A 1 181 ? 29.809 1.047 -32.448 1.00 94.88 181 SER A CA 1
ATOM 1413 C C . SER A 1 181 ? 29.245 0.630 -33.812 1.00 94.88 181 SER A C 1
ATOM 1415 O O . SER A 1 181 ? 30.010 0.394 -34.753 1.00 94.88 181 SER A O 1
ATOM 1417 N N . LEU A 1 182 ? 27.915 0.594 -33.946 1.00 95.25 182 LEU A N 1
ATOM 1418 C CA . LEU A 1 182 ? 27.236 0.348 -35.221 1.00 95.25 182 LEU A CA 1
ATOM 1419 C C . LEU A 1 182 ? 27.486 1.485 -36.216 1.00 95.25 182 LEU A C 1
ATOM 1421 O O . LEU A 1 182 ? 27.891 1.210 -37.344 1.00 95.25 182 LEU A O 1
ATOM 1425 N N . VAL A 1 183 ? 27.350 2.747 -35.789 1.00 95.25 183 VAL A N 1
ATOM 1426 C CA . VAL A 1 183 ? 27.649 3.921 -36.632 1.00 95.25 183 VAL A CA 1
ATOM 1427 C C . VAL A 1 183 ? 29.082 3.854 -37.150 1.00 95.25 183 VAL A C 1
ATOM 1429 O O . VAL A 1 183 ? 29.311 3.977 -38.348 1.00 95.25 183 VAL A O 1
ATOM 1432 N N . MET A 1 184 ? 30.051 3.594 -36.269 1.00 95.88 184 MET A N 1
ATOM 1433 C CA . MET A 1 184 ? 31.459 3.469 -36.654 1.00 95.88 184 MET A CA 1
ATOM 1434 C C . MET A 1 184 ? 31.691 2.351 -37.676 1.00 95.88 184 MET A C 1
ATOM 1436 O O . MET A 1 184 ? 32.490 2.517 -38.596 1.00 95.88 184 MET A O 1
ATOM 1440 N N . SER A 1 185 ? 31.008 1.217 -37.524 1.00 95.19 185 SER A N 1
ATOM 1441 C CA . SER A 1 185 ? 31.143 0.078 -38.437 1.00 95.19 185 SER A CA 1
ATOM 1442 C C . SER A 1 185 ? 30.553 0.390 -39.814 1.00 95.19 185 SER A C 1
ATOM 1444 O O . SER A 1 185 ? 31.218 0.172 -40.824 1.00 95.19 185 SER A O 1
ATOM 1446 N N . VAL A 1 186 ? 29.352 0.975 -39.861 1.00 95.44 186 VAL A N 1
ATOM 1447 C CA . VAL A 1 186 ? 28.695 1.384 -41.114 1.00 95.44 186 VAL A CA 1
ATOM 1448 C C . VAL A 1 186 ? 29.496 2.477 -41.827 1.00 95.44 186 VAL A C 1
ATOM 1450 O O . VAL A 1 186 ? 29.698 2.385 -43.037 1.00 95.44 186 VAL A O 1
ATOM 1453 N N . SER A 1 187 ? 30.021 3.467 -41.097 1.00 95.62 187 SER A N 1
ATOM 1454 C CA . SER A 1 187 ? 30.877 4.514 -41.671 1.00 95.62 187 SER A CA 1
ATOM 1455 C C . SER A 1 187 ? 32.141 3.935 -42.301 1.00 95.62 187 SER A C 1
ATOM 1457 O O . SER A 1 187 ? 32.447 4.262 -43.441 1.00 95.62 187 SER A O 1
ATOM 1459 N N . LYS A 1 188 ? 32.823 2.994 -41.632 1.00 95.94 188 LYS A N 1
ATOM 1460 C CA . LYS A 1 188 ? 33.998 2.314 -42.207 1.00 95.94 188 LYS A CA 1
ATOM 1461 C C . LYS A 1 188 ? 33.673 1.573 -43.504 1.00 95.94 188 LYS A C 1
ATOM 1463 O O . LYS A 1 188 ? 34.447 1.645 -44.454 1.00 95.94 188 LYS A O 1
ATOM 1468 N N . VAL A 1 189 ? 32.536 0.875 -43.558 1.00 96.38 189 VAL A N 1
ATOM 1469 C CA . VAL A 1 189 ? 32.088 0.177 -44.777 1.00 96.38 189 VAL A CA 1
ATOM 1470 C C . VAL A 1 189 ? 31.786 1.174 -45.898 1.00 96.38 189 VAL A C 1
ATOM 1472 O O . VAL A 1 189 ? 32.171 0.945 -47.047 1.00 96.38 189 VAL A O 1
ATOM 1475 N N . ARG A 1 190 ? 31.143 2.301 -45.575 1.00 95.69 190 ARG A N 1
ATOM 1476 C CA . ARG A 1 190 ? 30.860 3.374 -46.535 1.00 95.69 190 ARG A CA 1
ATOM 1477 C C . ARG A 1 190 ? 32.142 4.010 -47.073 1.00 95.69 190 ARG A C 1
ATOM 1479 O O . ARG A 1 190 ? 32.254 4.187 -48.282 1.00 95.69 190 ARG A O 1
ATOM 1486 N N . ASP A 1 191 ? 33.101 4.307 -46.205 1.00 96.06 191 ASP A N 1
ATOM 1487 C CA . ASP A 1 191 ? 34.382 4.903 -46.589 1.00 96.06 191 ASP A CA 1
ATOM 1488 C C . ASP A 1 191 ? 35.188 3.949 -47.476 1.00 96.06 191 ASP A C 1
ATOM 1490 O O . ASP A 1 191 ? 35.682 4.357 -48.526 1.00 96.06 191 ASP A O 1
ATOM 1494 N N . ALA A 1 192 ? 35.250 2.661 -47.118 1.00 95.12 192 ALA A N 1
ATOM 1495 C CA . ALA A 1 192 ? 35.878 1.633 -47.947 1.00 95.12 192 ALA A CA 1
ATOM 1496 C C . ALA A 1 192 ? 35.203 1.526 -49.325 1.00 95.12 192 ALA A C 1
ATOM 1498 O O . ALA A 1 192 ? 35.884 1.484 -50.347 1.00 95.12 192 ALA A O 1
ATOM 1499 N N . SER A 1 193 ? 33.868 1.561 -49.371 1.00 95.62 193 SER A N 1
ATOM 1500 C CA . SER A 1 193 ? 33.112 1.545 -50.631 1.00 95.62 193 SER A CA 1
ATOM 1501 C C . SER A 1 193 ? 33.385 2.790 -51.480 1.00 95.62 193 SER A C 1
ATOM 1503 O O . SER A 1 193 ? 33.539 2.683 -52.693 1.00 95.62 193 SER A O 1
ATOM 1505 N N . SER A 1 194 ? 33.505 3.968 -50.857 1.00 95.44 194 SER A N 1
ATOM 1506 C CA . SER A 1 194 ? 33.862 5.207 -51.554 1.00 95.44 194 SER A CA 1
ATOM 1507 C C . SER A 1 194 ? 35.280 5.158 -52.121 1.00 95.44 194 SER A C 1
ATOM 1509 O O . SER A 1 194 ? 35.509 5.653 -53.221 1.00 95.44 194 SER A O 1
ATOM 1511 N N . GLN A 1 195 ? 36.232 4.568 -51.396 1.00 95.25 195 GLN A N 1
ATOM 1512 C CA . GLN A 1 195 ? 37.597 4.374 -51.889 1.00 95.25 195 GLN A CA 1
ATOM 1513 C C . GLN A 1 195 ? 37.630 3.393 -53.068 1.00 95.25 195 GLN A C 1
ATOM 1515 O O . GLN A 1 195 ? 38.330 3.643 -54.047 1.00 95.25 195 GLN A O 1
ATOM 1520 N N . ILE A 1 196 ? 36.831 2.321 -53.015 1.00 94.50 196 ILE A N 1
ATOM 1521 C CA . ILE A 1 196 ? 36.675 1.376 -54.129 1.00 94.50 196 ILE A CA 1
ATOM 1522 C C . ILE A 1 196 ? 36.047 2.060 -55.353 1.00 94.50 196 ILE A C 1
ATOM 1524 O O . ILE A 1 196 ? 36.523 1.826 -56.462 1.00 94.50 196 ILE A O 1
ATOM 1528 N N . ASP A 1 197 ? 35.028 2.915 -55.188 1.00 95.00 197 ASP A N 1
ATOM 1529 C CA . ASP A 1 197 ? 34.428 3.667 -56.308 1.00 95.00 197 ASP A CA 1
ATOM 1530 C C . ASP A 1 197 ? 35.459 4.583 -56.979 1.00 95.00 197 ASP A C 1
ATOM 1532 O O . ASP A 1 197 ? 35.609 4.562 -58.201 1.00 95.00 197 ASP A O 1
ATOM 1536 N N . VAL A 1 198 ? 36.232 5.331 -56.182 1.00 95.56 198 VAL A N 1
ATOM 1537 C CA . VAL A 1 198 ? 37.315 6.186 -56.693 1.00 95.56 198 VAL A CA 1
ATOM 1538 C C . VAL A 1 198 ? 38.358 5.354 -57.443 1.00 95.56 198 VAL A C 1
ATOM 1540 O O . VAL A 1 198 ? 38.637 5.645 -58.606 1.00 95.56 198 VAL A O 1
ATOM 1543 N N . GLY A 1 199 ? 38.864 4.274 -56.839 1.00 94.19 199 GLY A N 1
ATOM 1544 C CA . GLY A 1 199 ? 39.841 3.391 -57.483 1.00 94.19 199 GLY A CA 1
ATOM 1545 C C . GLY A 1 199 ? 39.303 2.726 -58.755 1.00 94.19 199 GLY A C 1
ATOM 1546 O O . GLY A 1 199 ? 40.028 2.579 -59.735 1.00 94.19 199 GLY A O 1
ATOM 1547 N N . SER A 1 200 ? 38.011 2.388 -58.793 1.00 94.69 200 SER A N 1
ATOM 1548 C CA . SER A 1 200 ? 37.359 1.823 -59.982 1.00 94.69 200 SER A CA 1
ATOM 1549 C C . SER A 1 200 ? 37.286 2.837 -61.126 1.00 94.69 200 SER A C 1
ATOM 1551 O O . SER A 1 200 ? 37.527 2.478 -62.280 1.00 94.69 200 SER A O 1
ATOM 1553 N N . ARG A 1 201 ? 37.009 4.114 -60.827 1.00 94.12 201 ARG A N 1
ATOM 1554 C CA . ARG A 1 201 ? 37.033 5.197 -61.827 1.00 94.12 201 ARG A CA 1
ATOM 1555 C C . ARG A 1 201 ? 38.442 5.459 -62.352 1.00 94.12 201 ARG A C 1
ATOM 1557 O O . ARG A 1 201 ? 38.606 5.652 -63.555 1.00 94.12 201 ARG A O 1
ATOM 1564 N N . GLU A 1 202 ? 39.446 5.438 -61.478 1.00 95.12 202 GLU A N 1
ATOM 1565 C CA . GLU A 1 202 ? 40.853 5.575 -61.872 1.00 95.12 202 GLU A CA 1
ATOM 1566 C C . GLU A 1 202 ? 41.308 4.411 -62.759 1.00 95.12 202 GLU A C 1
ATOM 1568 O O . GLU A 1 202 ? 41.922 4.641 -63.800 1.00 95.12 202 GLU A O 1
ATOM 1573 N N . LEU A 1 203 ? 40.944 3.171 -62.410 1.00 92.69 203 LEU A N 1
ATOM 1574 C CA . LEU A 1 203 ? 41.208 1.991 -63.237 1.00 92.69 203 LEU A CA 1
ATOM 1575 C C . LEU A 1 203 ? 40.531 2.092 -64.605 1.00 92.69 203 LEU A C 1
ATOM 1577 O O . LEU A 1 203 ? 41.172 1.828 -65.621 1.00 92.69 203 LEU A O 1
ATOM 1581 N N . ALA A 1 204 ? 39.261 2.501 -64.652 1.00 93.44 204 ALA A N 1
ATOM 1582 C CA . ALA A 1 204 ? 38.541 2.684 -65.909 1.00 93.44 204 ALA A CA 1
ATOM 1583 C C . ALA A 1 204 ? 39.219 3.740 -66.800 1.00 93.44 204 ALA A C 1
ATOM 1585 O O . ALA A 1 204 ? 39.455 3.485 -67.982 1.00 93.44 204 ALA A O 1
ATOM 1586 N N . ALA A 1 205 ? 39.602 4.889 -66.232 1.00 93.38 205 ALA A N 1
ATOM 1587 C CA . ALA A 1 205 ? 40.344 5.927 -66.948 1.00 93.38 205 ALA A CA 1
ATOM 1588 C C . ALA A 1 205 ? 41.719 5.430 -67.431 1.00 93.38 205 ALA A C 1
ATOM 1590 O O . ALA A 1 205 ? 42.108 5.676 -68.574 1.00 93.38 205 ALA A O 1
ATOM 1591 N N . GLY A 1 206 ? 42.436 4.676 -66.592 1.00 93.56 206 GLY A N 1
ATOM 1592 C CA . GLY A 1 206 ? 43.708 4.051 -66.949 1.00 93.56 206 GLY A CA 1
ATOM 1593 C C . GLY A 1 206 ? 43.575 3.048 -68.097 1.00 93.56 206 GLY A C 1
ATOM 1594 O O . GLY A 1 206 ? 44.422 3.024 -68.990 1.00 93.56 206 GLY A O 1
ATOM 1595 N N . ASN A 1 207 ? 42.491 2.270 -68.123 1.00 93.50 207 ASN A N 1
ATOM 1596 C CA . ASN A 1 207 ? 42.229 1.299 -69.182 1.00 93.50 207 ASN A CA 1
ATOM 1597 C C . ASN A 1 207 ? 41.919 1.981 -70.525 1.00 93.50 207 ASN A C 1
ATOM 1599 O O . ASN A 1 207 ? 42.401 1.528 -71.559 1.00 93.50 207 ASN A O 1
ATOM 1603 N N . VAL A 1 208 ? 41.194 3.108 -70.513 1.00 93.19 208 VAL A N 1
ATOM 1604 C CA . VAL A 1 208 ? 40.980 3.939 -71.715 1.00 93.19 208 VAL A CA 1
ATOM 1605 C C . VAL A 1 208 ? 42.309 4.471 -72.251 1.00 93.19 208 VAL A C 1
ATOM 1607 O O . VAL A 1 208 ? 42.582 4.363 -73.443 1.00 93.19 208 VAL A O 1
ATOM 1610 N N . HIS A 1 209 ? 43.174 4.990 -71.377 1.00 93.88 209 HIS A N 1
ATOM 1611 C CA . HIS A 1 209 ? 44.491 5.480 -71.784 1.00 93.88 209 HIS A CA 1
ATOM 1612 C C . HIS A 1 209 ? 45.391 4.360 -72.341 1.00 93.88 209 HIS A C 1
ATOM 1614 O O . HIS A 1 209 ? 46.118 4.565 -73.314 1.00 93.88 209 HIS A O 1
ATOM 1620 N N . LEU A 1 210 ? 45.341 3.157 -71.758 1.00 93.62 210 LEU A N 1
ATOM 1621 C CA . LEU A 1 210 ? 46.071 1.997 -72.272 1.00 93.62 210 LEU A CA 1
ATOM 1622 C C . LEU A 1 210 ? 45.536 1.545 -73.637 1.00 93.62 210 LEU A C 1
ATOM 1624 O O . LEU A 1 210 ? 46.333 1.255 -74.531 1.00 93.62 210 LEU A O 1
ATOM 1628 N N . ALA A 1 211 ? 44.212 1.512 -73.806 1.00 93.12 211 ALA A N 1
ATOM 1629 C CA . ALA A 1 211 ? 43.574 1.209 -75.082 1.00 93.12 211 ALA A CA 1
ATOM 1630 C C . ALA A 1 211 ? 44.013 2.211 -76.160 1.00 93.12 211 ALA A C 1
ATOM 1632 O O . ALA A 1 211 ? 44.512 1.787 -77.198 1.00 93.12 211 ALA A O 1
ATOM 1633 N N . GLN A 1 212 ? 43.978 3.516 -75.864 1.00 94.06 212 GLN A N 1
ATOM 1634 C CA . GLN A 1 212 ? 44.448 4.560 -76.781 1.00 94.06 212 GLN A CA 1
ATOM 1635 C C . GLN A 1 212 ? 45.921 4.358 -77.180 1.00 94.06 212 GLN A C 1
ATOM 1637 O O . GLN A 1 212 ? 46.257 4.395 -78.359 1.00 94.06 212 GLN A O 1
ATOM 1642 N N . ARG A 1 213 ? 46.815 4.069 -76.225 1.00 92.25 213 ARG A N 1
ATOM 1643 C CA . ARG A 1 213 ? 48.229 3.772 -76.533 1.00 92.25 213 ARG A CA 1
ATOM 1644 C C . ARG A 1 213 ? 48.409 2.506 -77.372 1.00 92.25 213 ARG A C 1
ATOM 1646 O O . ARG A 1 213 ? 49.367 2.409 -78.142 1.00 92.25 213 ARG A O 1
ATOM 1653 N N . THR A 1 214 ? 47.530 1.523 -77.196 1.00 92.50 214 THR A N 1
ATOM 1654 C CA . THR A 1 214 ? 47.538 0.284 -77.981 1.00 92.50 214 THR A CA 1
ATOM 1655 C C . THR A 1 214 ? 47.093 0.563 -79.417 1.00 92.50 214 THR A C 1
ATOM 1657 O O . THR A 1 214 ? 47.745 0.087 -80.342 1.00 92.50 214 THR A O 1
ATOM 1660 N N . GLU A 1 215 ? 46.066 1.397 -79.612 1.00 92.38 215 GLU A N 1
ATOM 1661 C CA . GLU A 1 215 ? 45.636 1.883 -80.931 1.00 92.38 215 GLU A CA 1
ATOM 1662 C C . GLU A 1 215 ? 46.738 2.694 -81.627 1.00 92.38 215 GLU A C 1
ATOM 1664 O O . GLU A 1 215 ? 47.063 2.423 -82.781 1.00 92.38 215 GLU A O 1
ATOM 1669 N N . GLU A 1 216 ? 47.386 3.626 -80.919 1.00 92.75 216 GLU A N 1
ATOM 1670 C CA . GLU A 1 216 ? 48.519 4.402 -81.448 1.00 92.75 216 GLU A CA 1
ATOM 1671 C C . GLU A 1 216 ? 49.689 3.496 -81.871 1.00 92.75 216 GLU A C 1
ATOM 1673 O O . GLU A 1 216 ? 50.289 3.686 -82.932 1.00 92.75 216 GLU A O 1
ATOM 1678 N N . SER A 1 217 ? 50.001 2.476 -81.066 1.00 89.69 217 SER A N 1
ATOM 1679 C CA . SER A 1 217 ? 51.059 1.505 -81.376 1.00 89.69 217 SER A CA 1
ATOM 1680 C C . SER A 1 217 ? 50.704 0.639 -82.586 1.00 89.69 217 SER A C 1
ATOM 1682 O O . SER A 1 217 ? 51.564 0.390 -83.430 1.00 89.69 217 SER A O 1
ATOM 1684 N N . ALA A 1 218 ? 49.446 0.200 -82.693 1.00 91.19 218 ALA A N 1
ATOM 1685 C CA . ALA A 1 218 ? 48.954 -0.548 -83.846 1.00 91.19 218 ALA A CA 1
ATOM 1686 C C . ALA A 1 218 ? 49.033 0.294 -85.130 1.00 91.19 218 ALA A C 1
ATOM 1688 O O . ALA A 1 218 ? 49.566 -0.183 -86.129 1.00 91.19 218 ALA A O 1
ATOM 1689 N N . ALA A 1 219 ? 48.621 1.565 -85.082 1.00 89.44 219 ALA A N 1
ATOM 1690 C CA . ALA A 1 219 ? 48.725 2.485 -86.214 1.00 89.44 219 ALA A CA 1
ATOM 1691 C C . ALA A 1 219 ? 50.186 2.718 -86.651 1.00 89.44 219 ALA A C 1
ATOM 1693 O O . ALA A 1 219 ? 50.488 2.726 -87.842 1.00 89.44 219 ALA A O 1
ATOM 1694 N N . SER A 1 220 ? 51.124 2.845 -85.704 1.00 90.06 220 SER A N 1
ATOM 1695 C CA . SER A 1 220 ? 52.555 2.966 -86.025 1.00 90.06 220 SER A CA 1
ATOM 1696 C C . SER A 1 220 ? 53.138 1.682 -86.636 1.00 90.06 220 SER A C 1
ATOM 1698 O O . SER A 1 220 ? 53.991 1.741 -87.528 1.00 90.06 220 SER A O 1
ATOM 1700 N N . LEU A 1 221 ? 52.667 0.508 -86.199 1.00 90.12 221 LEU A N 1
ATOM 1701 C CA . LEU A 1 221 ? 53.026 -0.773 -86.810 1.00 90.12 221 LEU A CA 1
ATOM 1702 C C . LEU A 1 221 ? 52.473 -0.895 -88.234 1.00 90.12 221 LEU A C 1
ATOM 1704 O O . LEU A 1 221 ? 53.203 -1.352 -89.113 1.00 90.12 221 LEU A O 1
ATOM 1708 N N . GLU A 1 222 ? 51.245 -0.439 -88.487 1.00 89.00 222 GLU A N 1
ATOM 1709 C CA . GLU A 1 222 ? 50.683 -0.348 -89.841 1.00 89.00 222 GLU A CA 1
ATOM 1710 C C . GLU A 1 222 ? 51.495 0.604 -90.728 1.00 89.00 222 GLU A C 1
ATOM 1712 O O . GLU A 1 222 ? 51.860 0.236 -91.844 1.00 89.00 222 GLU A O 1
ATOM 1717 N N . GLU A 1 223 ? 51.862 1.789 -90.231 1.00 89.75 223 GLU A N 1
ATOM 1718 C CA . GLU A 1 223 ? 52.715 2.735 -90.964 1.00 89.75 223 GLU A CA 1
ATOM 1719 C C . GLU A 1 223 ? 54.096 2.131 -91.275 1.00 89.75 223 GLU A C 1
ATOM 1721 O O . GLU A 1 223 ? 54.640 2.314 -92.370 1.00 89.75 223 GLU A O 1
ATOM 1726 N N . THR A 1 224 ? 54.655 1.358 -90.340 1.00 88.88 224 THR A N 1
ATOM 1727 C CA . THR A 1 224 ? 55.922 0.640 -90.529 1.00 88.88 224 THR A CA 1
ATOM 1728 C C . THR A 1 224 ? 55.783 -0.468 -91.571 1.00 88.88 224 THR A C 1
ATOM 1730 O O . THR A 1 224 ? 56.649 -0.597 -92.438 1.00 88.88 224 THR A O 1
ATOM 1733 N N . ALA A 1 225 ? 54.696 -1.242 -91.534 1.00 86.12 225 ALA A N 1
ATOM 1734 C CA . ALA A 1 225 ? 54.408 -2.282 -92.517 1.00 86.12 225 ALA A CA 1
ATOM 1735 C C . ALA A 1 225 ? 54.213 -1.686 -93.921 1.00 86.12 225 ALA A C 1
ATOM 1737 O O . ALA A 1 225 ? 54.859 -2.133 -94.867 1.00 86.12 225 ALA A O 1
ATOM 1738 N N . ALA A 1 226 ? 53.431 -0.610 -94.049 1.00 84.69 226 ALA A N 1
ATOM 1739 C CA . ALA A 1 226 ? 53.240 0.117 -95.303 1.00 84.69 226 ALA A CA 1
ATOM 1740 C C . ALA A 1 226 ? 54.557 0.722 -95.824 1.00 84.69 226 ALA A C 1
ATOM 1742 O O . ALA A 1 226 ? 54.864 0.656 -97.017 1.00 84.69 226 ALA A O 1
ATOM 1743 N N . SER A 1 227 ? 55.393 1.259 -94.930 1.00 85.19 227 SER A N 1
ATOM 1744 C CA . SER A 1 227 ? 56.735 1.736 -95.277 1.00 85.19 227 SER A CA 1
ATOM 1745 C C . SER A 1 227 ? 57.641 0.596 -95.746 1.00 85.19 227 SER A C 1
ATOM 1747 O O . SER A 1 227 ? 58.383 0.771 -96.714 1.00 85.19 227 SER A O 1
ATOM 1749 N N . MET A 1 228 ? 57.569 -0.583 -95.119 1.00 85.00 228 MET A N 1
ATOM 1750 C CA . MET A 1 228 ? 58.281 -1.785 -95.562 1.00 85.00 228 MET A CA 1
ATOM 1751 C C . MET A 1 228 ? 57.783 -2.291 -96.919 1.00 85.00 228 MET A C 1
ATOM 1753 O O . MET A 1 228 ? 58.610 -2.668 -97.750 1.00 85.00 228 MET A O 1
ATOM 1757 N N . GLU A 1 229 ? 56.479 -2.256 -97.197 1.00 82.31 229 GLU A N 1
ATOM 1758 C CA . GLU A 1 229 ? 55.927 -2.576 -98.520 1.00 82.31 229 GLU A CA 1
ATOM 1759 C C . GLU A 1 229 ? 56.406 -1.586 -99.580 1.00 82.31 229 GLU A C 1
ATOM 1761 O O . GLU A 1 229 ? 56.868 -1.994 -100.647 1.00 82.31 229 GLU A O 1
ATOM 1766 N N . GLN A 1 230 ? 56.376 -0.286 -99.282 1.00 82.81 230 GLN A N 1
ATOM 1767 C CA . GLN A 1 230 ? 56.857 0.746 -100.194 1.00 82.81 230 GLN A CA 1
ATOM 1768 C C . GLN A 1 230 ? 58.365 0.617 -100.446 1.00 82.81 230 GLN A C 1
ATOM 1770 O O . GLN A 1 230 ? 58.812 0.737 -101.590 1.00 82.81 230 GLN A O 1
ATOM 1775 N N . LEU A 1 231 ? 59.160 0.331 -99.411 1.00 85.06 231 LEU A N 1
ATOM 1776 C CA . LEU A 1 231 ? 60.589 0.040 -99.542 1.00 85.06 231 LEU A CA 1
ATOM 1777 C C . LEU A 1 231 ? 60.817 -1.216 -100.384 1.00 85.06 231 LEU A C 1
ATOM 1779 O O . LEU A 1 231 ? 61.621 -1.180 -101.310 1.00 85.06 231 LEU A O 1
ATOM 1783 N N . THR A 1 232 ? 60.076 -2.294 -100.130 1.00 82.44 232 THR A N 1
ATOM 1784 C CA . THR A 1 232 ? 60.166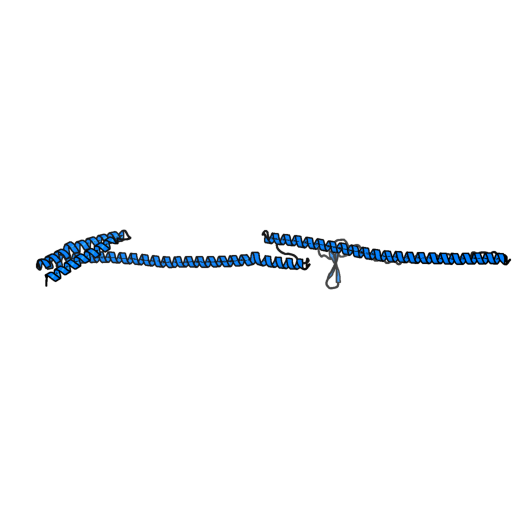 -3.550 -100.890 1.00 82.44 232 THR A CA 1
ATOM 1785 C C . THR A 1 232 ? 59.780 -3.344 -102.354 1.00 82.44 232 THR A C 1
ATOM 1787 O O . THR A 1 232 ? 60.494 -3.798 -103.246 1.00 82.44 232 THR A O 1
ATOM 1790 N N . SER A 1 233 ? 58.710 -2.595 -102.623 1.00 82.31 233 SER A N 1
ATOM 1791 C CA . SER A 1 233 ? 58.284 -2.197 -103.967 1.00 82.31 233 SER A CA 1
ATOM 1792 C C . SER A 1 233 ? 59.344 -1.340 -104.658 1.00 82.31 233 SER A C 1
ATOM 1794 O O . SER A 1 233 ? 59.708 -1.602 -105.801 1.00 82.31 233 SER A O 1
ATOM 1796 N N . THR A 1 234 ? 59.938 -0.379 -103.947 1.00 81.00 234 THR A N 1
ATOM 1797 C CA . THR A 1 234 ? 61.032 0.454 -104.468 1.00 81.00 234 THR A CA 1
ATOM 1798 C C . THR A 1 234 ? 62.274 -0.381 -104.774 1.00 81.00 234 THR A C 1
ATOM 1800 O O . THR A 1 234 ? 62.915 -0.180 -105.804 1.00 81.00 234 THR A O 1
ATOM 1803 N N . VAL A 1 235 ? 62.615 -1.347 -103.918 1.00 79.81 235 VAL A N 1
ATOM 1804 C CA . VAL A 1 235 ? 63.722 -2.289 -104.134 1.00 79.81 235 VAL A CA 1
ATOM 1805 C C . VAL A 1 235 ? 63.435 -3.190 -105.333 1.00 79.81 235 VAL A C 1
ATOM 1807 O O . VAL A 1 235 ? 64.310 -3.339 -106.185 1.00 79.81 235 VAL A O 1
ATOM 1810 N N . LYS A 1 236 ? 62.214 -3.726 -105.461 1.00 76.38 236 LYS A N 1
ATOM 1811 C CA . LYS A 1 236 ? 61.774 -4.512 -106.622 1.00 76.38 236 LYS A CA 1
ATOM 1812 C C . LYS A 1 236 ? 61.850 -3.686 -107.903 1.00 76.38 236 LYS A C 1
ATOM 1814 O O . LYS A 1 236 ? 62.460 -4.128 -108.870 1.00 76.38 236 LYS A O 1
ATOM 1819 N N . MET A 1 237 ? 61.331 -2.461 -107.882 1.00 75.06 237 MET A N 1
ATOM 1820 C CA . MET A 1 237 ? 61.378 -1.526 -109.003 1.00 75.06 237 MET A CA 1
ATOM 1821 C C . MET A 1 237 ? 62.826 -1.150 -109.360 1.00 75.06 237 MET A C 1
ATOM 1823 O O . MET A 1 237 ? 63.165 -1.068 -110.536 1.00 75.06 237 MET A O 1
ATOM 1827 N N . ASN A 1 238 ? 63.719 -0.967 -108.383 1.00 72.38 238 ASN A N 1
ATOM 1828 C CA . ASN A 1 238 ? 65.146 -0.732 -108.631 1.00 72.38 238 ASN A CA 1
ATOM 1829 C C . ASN A 1 238 ? 65.847 -1.970 -109.211 1.00 72.38 238 ASN A C 1
ATOM 1831 O O . ASN A 1 238 ? 66.700 -1.837 -110.091 1.00 72.38 238 ASN A O 1
ATOM 1835 N N . ALA A 1 239 ? 65.489 -3.170 -108.755 1.00 71.44 239 ALA A N 1
ATOM 1836 C CA . ALA A 1 239 ? 65.999 -4.424 -109.297 1.00 71.44 239 ALA A CA 1
ATOM 1837 C C . ALA A 1 239 ? 65.508 -4.663 -110.738 1.00 71.44 239 ALA A C 1
ATOM 1839 O O . ALA A 1 239 ? 66.307 -5.040 -111.595 1.00 71.44 239 ALA A O 1
ATOM 1840 N N . GLU A 1 240 ? 64.237 -4.382 -111.034 1.00 70.56 240 GLU A N 1
ATOM 1841 C CA . GLU A 1 240 ? 63.665 -4.414 -112.387 1.00 70.56 240 GLU A CA 1
ATOM 1842 C C . GLU A 1 240 ? 64.309 -3.364 -113.299 1.00 70.56 240 GLU A C 1
ATOM 1844 O O . GLU A 1 240 ? 64.760 -3.715 -114.386 1.00 70.56 240 GLU A O 1
ATOM 1849 N N . LYS A 1 241 ? 64.471 -2.113 -112.843 1.00 63.66 241 LYS A N 1
ATOM 1850 C CA . LYS A 1 241 ? 65.187 -1.057 -113.589 1.00 63.66 241 LYS A CA 1
ATOM 1851 C C . LYS A 1 241 ? 66.627 -1.454 -113.928 1.00 63.66 241 LYS A C 1
ATOM 1853 O O . LYS A 1 241 ? 67.097 -1.171 -115.028 1.00 63.66 241 LYS A O 1
ATOM 1858 N N . ARG A 1 242 ? 67.315 -2.154 -113.017 1.00 57.28 242 ARG A N 1
ATOM 1859 C CA . ARG A 1 242 ? 68.655 -2.714 -113.265 1.00 57.28 242 ARG A CA 1
ATOM 1860 C C . ARG A 1 242 ? 68.645 -3.878 -114.259 1.00 57.28 242 ARG A C 1
ATOM 1862 O O . ARG A 1 242 ? 69.586 -3.987 -115.036 1.00 57.28 242 ARG A O 1
ATOM 1869 N N . ARG A 1 243 ? 67.616 -4.734 -114.255 1.00 62.47 243 ARG A N 1
ATOM 1870 C CA . ARG A 1 243 ? 67.457 -5.827 -115.237 1.00 62.47 243 ARG A CA 1
ATOM 1871 C C . ARG A 1 243 ? 67.063 -5.317 -116.629 1.00 62.47 243 ARG A C 1
ATOM 1873 O O . ARG A 1 243 ? 67.484 -5.905 -117.614 1.00 62.47 243 ARG A O 1
ATOM 1880 N N . ALA A 1 244 ? 66.305 -4.222 -116.707 1.00 60.03 244 ALA A N 1
ATOM 1881 C CA . ALA A 1 244 ? 65.830 -3.608 -117.950 1.00 60.03 244 ALA A CA 1
ATOM 1882 C C . ALA A 1 244 ? 66.825 -2.614 -118.598 1.00 60.03 244 ALA A C 1
ATOM 1884 O O . ALA A 1 244 ? 66.507 -2.019 -119.624 1.00 60.03 244 ALA A O 1
ATOM 1885 N N . GLY A 1 245 ? 68.025 -2.424 -118.032 1.00 52.12 245 GLY A N 1
ATOM 1886 C CA . GLY A 1 245 ? 69.114 -1.685 -118.686 1.00 52.12 245 GLY A CA 1
ATOM 1887 C C . GLY A 1 245 ? 69.007 -0.151 -118.684 1.00 52.12 245 GLY A C 1
ATOM 1888 O O . GLY A 1 245 ? 69.623 0.489 -119.532 1.00 52.12 245 GLY A O 1
ATOM 1889 N N . GLN A 1 246 ? 68.272 0.466 -117.750 1.00 48.62 246 GLN A N 1
ATOM 1890 C CA . GLN A 1 246 ? 68.193 1.935 -117.633 1.00 48.62 246 GLN A CA 1
ATOM 1891 C C . GLN A 1 246 ? 69.110 2.496 -116.525 1.00 48.62 246 GLN A C 1
ATOM 1893 O O . GLN A 1 246 ? 69.100 1.977 -115.405 1.00 48.62 246 GLN A O 1
ATOM 1898 N N . PRO A 1 247 ? 69.879 3.578 -116.778 1.00 50.28 247 PRO A N 1
ATOM 1899 C CA . PRO A 1 247 ? 70.735 4.184 -115.762 1.00 50.28 247 PRO A CA 1
ATOM 1900 C C . PRO A 1 247 ? 69.922 4.952 -114.705 1.00 50.28 247 PRO A C 1
ATOM 1902 O O . PRO A 1 247 ? 68.998 5.703 -115.018 1.00 50.28 247 PRO A O 1
ATOM 1905 N N . ALA A 1 248 ? 70.296 4.789 -113.431 1.00 47.22 248 ALA A N 1
ATOM 1906 C CA . ALA A 1 248 ? 69.740 5.537 -112.307 1.00 47.22 248 ALA A CA 1
ATOM 1907 C C . ALA A 1 248 ? 70.182 7.013 -112.369 1.00 47.22 248 ALA A C 1
ATOM 1909 O O . ALA A 1 248 ? 71.342 7.339 -112.120 1.00 47.22 248 ALA A O 1
ATOM 1910 N N . GLY A 1 249 ? 69.258 7.913 -112.708 1.00 43.81 249 GLY A N 1
ATOM 1911 C CA . GLY A 1 249 ? 69.485 9.358 -112.678 1.00 43.81 249 GLY A CA 1
ATOM 1912 C C . GLY A 1 249 ? 69.565 9.889 -111.244 1.00 43.81 249 GLY A C 1
ATOM 1913 O O . GLY A 1 249 ? 68.646 9.708 -110.449 1.00 43.81 249 GLY A O 1
ATOM 1914 N N . ALA A 1 250 ? 70.664 10.566 -110.914 1.00 43.31 250 ALA A N 1
ATOM 1915 C CA . ALA A 1 250 ? 70.879 11.220 -109.629 1.00 43.31 250 ALA A CA 1
ATOM 1916 C C . ALA A 1 250 ? 69.876 12.370 -109.406 1.00 43.31 250 ALA A C 1
ATOM 1918 O O . ALA A 1 250 ? 69.980 13.441 -110.010 1.00 43.31 250 ALA A O 1
ATOM 1919 N N . GLN A 1 251 ? 68.919 12.178 -108.496 1.00 44.19 251 GLN A N 1
ATOM 1920 C CA . GLN A 1 251 ? 67.994 13.229 -108.076 1.00 44.19 251 GLN A CA 1
ATOM 1921 C C . GLN A 1 251 ? 68.709 14.191 -107.113 1.00 44.19 251 GLN A C 1
ATOM 1923 O O . GLN A 1 251 ? 68.876 13.927 -105.923 1.00 44.19 251 GLN A O 1
ATOM 1928 N N . ARG A 1 252 ? 69.160 15.336 -107.639 1.00 41.31 252 ARG A N 1
ATOM 1929 C CA . ARG A 1 252 ? 69.697 16.455 -106.849 1.00 41.31 252 ARG A CA 1
ATOM 1930 C C . ARG A 1 252 ? 68.626 17.002 -105.897 1.00 41.31 252 ARG A C 1
ATOM 1932 O O . ARG A 1 252 ? 67.687 17.673 -106.320 1.00 41.31 252 ARG A O 1
ATOM 1939 N N . VAL A 1 253 ? 68.825 16.792 -104.598 1.00 45.12 253 VAL A N 1
ATOM 1940 C CA . VAL A 1 253 ? 68.060 17.429 -103.517 1.00 45.12 253 VAL A CA 1
ATOM 1941 C C . VAL A 1 253 ? 68.355 18.934 -103.506 1.00 45.12 253 VAL A C 1
ATOM 1943 O O . VAL A 1 253 ? 69.372 19.393 -102.986 1.00 45.12 253 VAL A O 1
ATOM 1946 N N . ARG A 1 254 ? 67.455 19.737 -104.085 1.00 40.97 254 ARG A N 1
ATOM 1947 C CA . ARG A 1 254 ? 67.437 21.193 -103.885 1.00 40.97 254 ARG A CA 1
ATOM 1948 C C . ARG A 1 254 ? 66.895 21.494 -102.485 1.00 40.97 254 ARG A C 1
ATOM 1950 O O . ARG A 1 254 ? 65.688 21.507 -102.266 1.00 40.97 254 ARG A O 1
ATOM 1957 N N . ARG A 1 255 ? 67.797 21.788 -101.541 1.00 47.38 255 ARG A N 1
ATOM 1958 C CA . ARG A 1 255 ? 67.466 22.401 -100.243 1.00 47.38 255 ARG A CA 1
ATOM 1959 C C . ARG A 1 255 ? 66.808 23.770 -100.471 1.00 47.38 255 ARG A C 1
ATOM 1961 O O . ARG A 1 255 ? 67.501 24.763 -100.671 1.00 47.38 255 ARG A O 1
ATOM 1968 N N . ARG A 1 256 ? 65.476 23.844 -100.404 1.00 44.09 256 ARG A N 1
ATOM 1969 C CA . ARG A 1 256 ? 64.751 25.094 -100.127 1.00 44.09 256 ARG A CA 1
ATOM 1970 C C . ARG A 1 256 ? 64.430 25.134 -98.634 1.00 44.09 256 ARG A C 1
ATOM 1972 O O . ARG A 1 256 ? 63.575 24.394 -98.168 1.00 44.09 256 ARG A O 1
ATOM 1979 N N . ARG A 1 257 ? 65.134 25.992 -97.889 1.00 43.62 257 ARG A N 1
ATOM 1980 C CA . ARG A 1 257 ? 64.721 26.439 -96.549 1.00 43.62 257 ARG A CA 1
ATOM 1981 C C . ARG A 1 257 ? 63.547 27.416 -96.693 1.00 43.62 257 ARG A C 1
ATOM 1983 O O . ARG A 1 257 ? 63.699 28.389 -97.433 1.00 43.62 257 ARG A O 1
ATOM 1990 N N . PRO A 1 258 ? 62.477 27.269 -95.899 1.00 41.41 258 PRO A N 1
ATOM 1991 C CA . PRO A 1 258 ? 61.710 28.414 -95.444 1.00 41.41 258 PRO A CA 1
ATOM 1992 C C . PRO A 1 258 ? 61.810 28.580 -93.920 1.00 41.41 258 PRO A C 1
ATOM 1994 O O . PRO A 1 258 ? 61.570 27.670 -93.135 1.00 41.41 258 PRO A O 1
ATOM 1997 N N . ARG A 1 259 ? 62.227 29.797 -93.562 1.00 41.28 259 ARG A N 1
ATOM 1998 C CA . ARG A 1 259 ? 62.057 30.555 -92.316 1.00 41.28 259 ARG A CA 1
ATOM 1999 C C . ARG A 1 259 ? 61.193 29.930 -91.206 1.00 41.28 259 ARG A C 1
ATOM 2001 O O . ARG A 1 259 ? 59.976 29.844 -91.322 1.00 41.28 259 ARG A O 1
ATOM 2008 N N . GLN A 1 260 ? 61.843 29.738 -90.055 1.00 41.31 260 GLN A N 1
ATOM 2009 C CA . GLN A 1 260 ? 61.263 29.954 -88.727 1.00 41.31 260 GLN A CA 1
ATOM 2010 C C . GLN A 1 260 ? 60.443 31.256 -88.707 1.00 41.31 260 GLN A C 1
ATOM 2012 O O . GLN A 1 260 ? 60.996 32.344 -88.882 1.00 41.31 260 GLN A O 1
ATOM 2017 N N . ARG A 1 261 ? 59.143 31.160 -88.420 1.00 39.16 261 ARG A N 1
ATOM 2018 C CA . ARG A 1 261 ? 58.411 32.237 -87.751 1.00 39.16 261 ARG A CA 1
ATOM 2019 C C . ARG A 1 261 ? 58.232 31.834 -86.294 1.00 39.16 261 ARG A C 1
ATOM 2021 O O . ARG A 1 261 ? 57.470 30.934 -85.971 1.00 39.16 261 ARG A O 1
ATOM 2028 N N . ARG A 1 262 ? 58.990 32.520 -85.438 1.00 40.44 262 ARG A N 1
ATOM 2029 C CA . ARG A 1 262 ? 58.719 32.677 -84.008 1.00 40.44 262 ARG A CA 1
ATOM 2030 C C . ARG A 1 262 ? 57.260 33.091 -83.815 1.00 40.44 262 ARG A C 1
ATOM 2032 O O . ARG A 1 262 ? 56.817 34.069 -84.415 1.00 40.44 262 ARG A O 1
ATOM 2039 N N . SER A 1 263 ? 56.550 32.400 -82.937 1.00 35.09 263 SER A N 1
ATOM 2040 C CA . SER A 1 263 ? 55.345 32.908 -82.282 1.00 35.09 263 SER A CA 1
ATOM 2041 C C . SER A 1 263 ? 55.281 32.304 -80.877 1.00 35.09 263 SER A C 1
ATOM 2043 O O . SER A 1 263 ? 54.798 31.201 -80.673 1.00 35.09 263 SER A O 1
ATOM 2045 N N . GLN A 1 264 ? 55.847 33.033 -79.922 1.00 41.19 264 GLN A N 1
ATOM 2046 C CA . GLN A 1 264 ? 55.491 33.036 -78.500 1.00 41.19 264 GLN A CA 1
ATOM 2047 C C . GLN A 1 264 ? 55.252 34.516 -78.147 1.00 41.19 264 GLN A C 1
ATOM 2049 O O . GLN A 1 264 ? 55.846 35.366 -78.817 1.00 41.19 264 GLN A O 1
ATOM 2054 N N . PRO A 1 265 ? 54.550 34.877 -77.061 1.00 43.72 265 PRO A N 1
ATOM 2055 C CA . PRO A 1 265 ? 53.496 34.180 -76.322 1.00 43.72 265 PRO A CA 1
ATOM 2056 C C . PRO A 1 265 ? 52.256 35.092 -76.128 1.00 43.72 265 PRO A C 1
ATOM 2058 O O . PRO A 1 265 ? 52.355 36.314 -76.109 1.00 43.72 265 PRO A O 1
ATOM 2061 N N . GLY A 1 266 ? 51.072 34.505 -75.952 1.00 34.22 266 GLY A N 1
ATOM 2062 C CA . GLY A 1 266 ? 49.838 35.232 -75.630 1.00 34.22 266 GLY A CA 1
ATOM 2063 C C . GLY A 1 266 ? 49.363 34.915 -74.218 1.00 34.22 266 GLY A C 1
ATOM 2064 O O . GLY A 1 266 ? 48.357 34.233 -74.056 1.00 34.22 266 GLY A O 1
ATOM 2065 N N . GLN A 1 267 ? 50.097 35.382 -73.206 1.00 37.88 267 GLN A N 1
ATOM 2066 C CA . GLN A 1 267 ? 49.596 35.490 -71.835 1.00 37.88 267 GLN A CA 1
ATOM 2067 C C . GLN A 1 267 ? 48.355 36.396 -71.835 1.00 37.88 267 GLN A C 1
ATOM 2069 O O . GLN A 1 267 ? 48.475 37.607 -72.014 1.00 37.88 267 GLN A O 1
ATOM 2074 N N . ARG A 1 268 ? 47.165 35.836 -71.591 1.00 37.97 268 ARG A N 1
ATOM 2075 C CA . ARG A 1 268 ? 46.060 36.618 -71.029 1.00 37.97 268 ARG A CA 1
ATOM 2076 C C . ARG A 1 268 ? 46.163 36.561 -69.514 1.00 37.97 268 ARG A C 1
ATOM 2078 O O . ARG A 1 268 ? 45.869 35.552 -68.883 1.00 37.97 268 ARG A O 1
ATOM 2085 N N . GLN A 1 269 ? 46.622 37.682 -68.978 1.00 40.56 269 GLN A N 1
ATOM 2086 C CA . GLN A 1 269 ? 46.461 38.093 -67.597 1.00 40.56 269 GLN A CA 1
ATOM 2087 C C . GLN A 1 269 ? 44.970 38.040 -67.235 1.00 40.56 269 GLN A C 1
ATOM 2089 O O . GLN A 1 269 ? 44.157 38.703 -67.870 1.00 40.56 269 GLN A O 1
ATOM 2094 N N . ASN A 1 270 ? 44.629 37.270 -66.207 1.00 34.94 270 ASN A N 1
ATOM 2095 C CA . ASN A 1 270 ? 43.499 37.571 -65.337 1.00 34.94 270 ASN A CA 1
ATOM 2096 C C . ASN A 1 270 ? 44.050 37.577 -63.911 1.00 34.94 270 ASN A C 1
ATOM 2098 O O . ASN A 1 270 ? 44.005 36.587 -63.187 1.00 34.94 270 ASN A O 1
ATOM 2102 N N . ALA A 1 271 ? 44.663 38.707 -63.562 1.00 37.41 271 ALA A N 1
ATOM 2103 C CA . ALA A 1 271 ? 44.933 39.077 -62.187 1.00 37.41 271 ALA A CA 1
ATOM 2104 C C . ALA A 1 271 ? 43.599 39.521 -61.570 1.00 37.41 271 ALA A C 1
ATOM 2106 O O . ALA A 1 271 ? 43.183 40.666 -61.722 1.00 37.41 271 ALA A O 1
ATOM 2107 N N . GLY A 1 272 ? 42.898 38.575 -60.945 1.00 36.97 272 GLY A N 1
ATOM 2108 C CA . GLY A 1 272 ? 41.854 38.862 -59.969 1.00 36.97 272 GLY A CA 1
ATOM 2109 C C . GLY A 1 272 ? 42.505 38.935 -58.594 1.00 36.97 272 GLY A C 1
ATOM 2110 O O . GLY A 1 272 ? 42.907 37.913 -58.046 1.00 36.97 272 GLY A O 1
ATOM 2111 N N . ASP A 1 273 ? 42.657 40.158 -58.103 1.00 46.44 273 ASP A N 1
ATOM 2112 C CA . ASP A 1 273 ? 43.155 40.549 -56.787 1.00 46.44 273 ASP A CA 1
ATOM 2113 C C . ASP A 1 273 ? 42.341 39.881 -55.657 1.00 46.44 273 ASP A C 1
ATOM 2115 O O . ASP A 1 273 ? 41.273 40.357 -55.272 1.00 46.44 273 ASP A O 1
ATOM 2119 N N . TYR A 1 274 ? 42.818 38.747 -55.132 1.00 45.22 274 TYR A N 1
ATOM 2120 C CA . TYR A 1 274 ? 42.339 38.195 -53.863 1.00 45.22 274 TYR A CA 1
ATOM 2121 C C . TYR A 1 274 ? 43.126 38.847 -52.726 1.00 45.22 274 TYR A C 1
ATOM 2123 O O . TYR A 1 274 ? 44.128 38.312 -52.245 1.00 45.22 274 TYR A O 1
ATOM 2131 N N . ARG A 1 275 ? 42.652 40.014 -52.280 1.00 51.06 275 ARG A N 1
ATOM 2132 C CA . ARG A 1 275 ? 43.033 40.576 -50.981 1.00 51.06 275 ARG A CA 1
ATOM 2133 C C . ARG A 1 275 ? 42.786 39.537 -49.887 1.00 51.06 275 ARG A C 1
ATOM 2135 O O . ARG A 1 275 ? 41.665 39.072 -49.688 1.00 51.06 275 ARG A O 1
ATOM 2142 N N . GLN A 1 276 ? 43.852 39.214 -49.165 1.00 58.75 276 GLN A N 1
ATOM 2143 C CA . GLN A 1 276 ? 43.819 38.507 -47.892 1.00 58.75 276 GLN A CA 1
ATOM 2144 C C . GLN A 1 276 ? 42.906 39.269 -46.917 1.00 58.75 276 GLN A C 1
ATOM 2146 O O . GLN A 1 276 ? 43.231 40.381 -46.505 1.00 58.75 276 GLN A O 1
ATOM 2151 N N . LEU A 1 277 ? 41.761 38.686 -46.550 1.00 58.31 277 LEU A N 1
ATOM 2152 C CA . LEU A 1 277 ? 41.032 39.115 -45.356 1.00 58.31 277 LEU A CA 1
ATOM 2153 C C . LEU A 1 277 ? 41.778 38.591 -44.115 1.00 58.31 277 LEU A C 1
ATOM 2155 O O . LEU A 1 277 ? 42.230 37.442 -44.128 1.00 58.31 277 LEU A O 1
ATOM 2159 N N . PRO A 1 278 ? 41.891 39.381 -43.033 1.00 63.72 278 PRO A N 1
ATOM 2160 C CA . PRO A 1 278 ? 42.436 38.894 -41.771 1.00 63.72 278 PRO A CA 1
ATOM 2161 C C . PRO A 1 278 ? 41.595 37.716 -41.233 1.00 63.72 278 PRO A C 1
ATOM 2163 O O . PRO A 1 278 ? 40.375 37.703 -41.415 1.00 63.72 278 PRO A O 1
ATOM 2166 N N . PRO A 1 279 ? 42.209 36.733 -40.543 1.00 68.25 279 PRO A N 1
ATOM 2167 C CA . PRO A 1 279 ? 41.594 35.438 -40.207 1.00 68.25 279 PRO A CA 1
ATOM 2168 C C . PRO A 1 279 ? 40.373 35.505 -39.270 1.00 68.25 279 PRO A C 1
ATOM 2170 O O . PRO A 1 279 ? 39.751 34.478 -39.005 1.00 68.25 279 PRO A O 1
ATOM 2173 N N . HIS A 1 280 ? 40.018 36.693 -38.775 1.00 69.25 280 HIS A N 1
ATOM 2174 C CA . HIS A 1 280 ? 38.918 36.918 -37.835 1.00 69.25 280 HIS A CA 1
ATOM 2175 C C . HIS A 1 280 ? 37.652 37.507 -38.484 1.00 69.25 280 HIS A C 1
ATOM 2177 O O . HIS A 1 280 ? 36.619 37.574 -37.820 1.00 69.25 280 HIS A O 1
ATOM 2183 N N . CYS A 1 281 ? 37.684 37.882 -39.772 1.00 71.00 281 CYS A N 1
ATOM 2184 C CA . CYS A 1 281 ? 36.516 38.415 -40.486 1.00 71.00 281 CYS A CA 1
ATOM 2185 C C . CYS A 1 281 ? 35.905 37.352 -41.426 1.00 71.00 281 CYS A C 1
ATOM 2187 O O . CYS A 1 281 ? 36.615 36.712 -42.205 1.00 71.00 281 CYS A O 1
ATOM 2189 N N . ARG A 1 282 ? 34.574 37.174 -41.391 1.00 71.06 282 ARG A N 1
ATOM 2190 C CA . ARG A 1 282 ? 33.820 36.279 -42.300 1.00 71.06 282 ARG A CA 1
ATOM 2191 C C . ARG A 1 282 ? 32.750 37.042 -43.082 1.00 71.06 282 ARG A C 1
ATOM 2193 O O . ARG A 1 282 ? 32.177 38.011 -42.595 1.00 71.06 282 ARG A O 1
ATOM 2200 N N . TYR A 1 283 ? 32.441 36.553 -44.283 1.00 67.94 283 TYR A N 1
ATOM 2201 C CA . TYR A 1 283 ? 31.301 37.016 -45.078 1.00 67.94 283 TYR A CA 1
ATOM 2202 C C . TYR A 1 283 ? 29.995 36.395 -44.580 1.00 67.94 283 TYR A C 1
ATOM 2204 O O . TYR A 1 283 ? 29.918 35.178 -44.417 1.00 67.94 283 TYR A O 1
ATOM 2212 N N . TYR A 1 284 ? 28.956 37.216 -44.419 1.00 63.56 284 TYR A N 1
ATOM 2213 C CA . TYR A 1 284 ? 27.584 36.755 -44.193 1.00 63.56 284 TYR A CA 1
ATOM 2214 C C . TYR A 1 284 ? 26.576 37.626 -44.956 1.00 63.56 284 TYR A C 1
ATOM 2216 O O . TYR A 1 284 ? 26.812 38.805 -45.227 1.00 63.56 284 TYR A O 1
ATOM 2224 N N . GLN A 1 285 ? 25.447 37.023 -45.334 1.00 58.84 285 GLN A N 1
ATOM 2225 C CA . GLN A 1 285 ? 24.381 37.664 -46.106 1.00 58.84 285 GLN A CA 1
ATOM 2226 C C . GLN A 1 285 ? 23.152 37.855 -45.213 1.00 58.84 285 GLN A C 1
ATOM 2228 O O . GLN A 1 285 ? 22.609 36.886 -44.684 1.00 58.84 285 GLN A O 1
ATOM 2233 N N . ARG A 1 286 ? 22.728 39.109 -45.026 1.00 63.41 286 ARG A N 1
ATOM 2234 C CA . ARG A 1 286 ? 21.555 39.493 -44.224 1.00 63.41 286 ARG A CA 1
ATOM 2235 C C . ARG A 1 286 ? 20.774 40.549 -45.007 1.00 63.41 286 ARG A C 1
ATOM 2237 O O . ARG A 1 286 ? 21.376 41.494 -45.510 1.00 63.41 286 ARG A O 1
ATOM 2244 N N . ASP A 1 287 ? 19.469 40.347 -45.181 1.00 61.94 287 ASP A N 1
ATOM 2245 C CA . ASP A 1 287 ? 18.583 41.211 -45.984 1.00 61.94 287 ASP A CA 1
ATOM 2246 C C . ASP A 1 287 ? 19.094 41.499 -47.410 1.00 61.94 287 ASP A C 1
ATOM 2248 O O . ASP A 1 287 ? 19.097 42.634 -47.888 1.00 61.94 287 ASP A O 1
ATOM 2252 N N . GLY A 1 288 ? 19.583 40.463 -48.100 1.00 63.47 288 GLY A N 1
ATOM 2253 C CA . GLY A 1 288 ? 19.949 40.541 -49.520 1.00 63.47 288 GLY A CA 1
ATOM 2254 C C . GLY A 1 288 ? 21.212 41.348 -49.849 1.00 63.47 288 GLY A C 1
ATOM 2255 O O . GLY A 1 288 ? 21.560 41.445 -51.023 1.00 63.47 288 GLY A O 1
ATOM 2256 N N . ARG A 1 289 ? 21.936 41.887 -48.855 1.00 63.38 289 ARG A N 1
ATOM 2257 C CA . ARG A 1 289 ? 23.232 42.569 -49.046 1.00 63.38 289 ARG A CA 1
ATOM 2258 C C . ARG A 1 289 ? 24.379 41.786 -48.399 1.00 63.38 289 ARG A C 1
ATOM 2260 O O . ARG A 1 289 ? 24.224 41.226 -47.314 1.00 63.38 289 ARG A O 1
ATOM 2267 N N . HIS A 1 290 ? 25.537 41.754 -49.062 1.00 71.38 290 HIS A N 1
ATOM 2268 C CA . HIS A 1 290 ? 26.762 41.145 -48.532 1.00 71.38 290 HIS A CA 1
ATOM 2269 C C . HIS A 1 290 ? 27.493 42.126 -47.603 1.00 71.38 290 HIS A C 1
ATOM 2271 O O . HIS A 1 290 ? 27.738 43.266 -47.997 1.00 71.38 290 HIS A O 1
ATOM 2277 N N . ARG A 1 291 ? 27.853 41.687 -46.387 1.00 73.50 291 ARG A N 1
ATOM 2278 C CA . ARG A 1 291 ? 28.681 42.442 -45.426 1.00 73.50 291 ARG A CA 1
ATOM 2279 C C . ARG A 1 291 ? 29.803 41.563 -44.854 1.00 73.50 291 ARG A C 1
ATOM 2281 O O . ARG A 1 291 ? 29.710 40.334 -44.893 1.00 73.50 291 ARG A O 1
ATOM 2288 N N . ILE A 1 292 ? 30.854 42.206 -44.340 1.00 73.88 292 ILE A N 1
ATOM 2289 C CA . ILE A 1 292 ? 32.027 41.571 -43.719 1.00 73.88 292 ILE A CA 1
ATOM 2290 C C . ILE A 1 292 ? 32.072 41.995 -42.247 1.00 73.88 292 ILE A C 1
ATOM 2292 O O . ILE A 1 292 ? 32.110 43.190 -41.953 1.00 73.88 292 ILE A O 1
ATOM 2296 N N . SER A 1 293 ? 32.074 41.035 -41.323 1.00 69.06 293 SER A N 1
ATOM 2297 C CA . SER A 1 293 ? 32.076 41.310 -39.879 1.00 69.06 293 SER A CA 1
ATOM 2298 C C . SER A 1 293 ? 33.006 40.377 -39.101 1.00 69.06 293 SER A C 1
ATOM 2300 O O . SER A 1 293 ? 33.318 39.266 -39.546 1.00 69.06 293 SER A O 1
ATOM 2302 N N . ASP A 1 294 ? 33.463 40.857 -37.941 1.00 73.12 294 ASP A N 1
ATOM 2303 C CA . ASP A 1 294 ? 34.332 40.116 -37.023 1.00 73.12 294 ASP A CA 1
ATOM 2304 C C . ASP A 1 294 ? 33.554 38.989 -36.323 1.00 73.12 294 ASP A C 1
ATOM 2306 O O . ASP A 1 294 ? 32.443 39.188 -35.820 1.00 73.12 294 ASP A O 1
ATOM 2310 N N . GLN A 1 295 ? 34.144 37.792 -36.290 1.00 67.12 295 GLN A N 1
ATOM 2311 C CA . GLN A 1 295 ? 33.510 36.570 -35.804 1.00 67.12 295 GLN A CA 1
ATOM 2312 C C . GLN A 1 295 ? 33.271 36.544 -34.281 1.00 67.12 295 GLN A C 1
ATOM 2314 O O . GLN A 1 295 ? 32.469 35.729 -33.825 1.00 67.12 295 GLN A O 1
ATOM 2319 N N . HIS A 1 296 ? 33.932 37.406 -33.499 1.00 67.94 296 HIS A N 1
ATOM 2320 C CA . HIS A 1 296 ? 33.800 37.432 -32.035 1.00 67.94 296 HIS A CA 1
ATOM 2321 C C . HIS A 1 296 ? 33.060 38.663 -31.500 1.00 67.94 296 HIS A C 1
ATOM 2323 O O . HIS A 1 296 ? 32.360 38.538 -30.497 1.00 67.94 296 HIS A O 1
ATOM 2329 N N . SER A 1 297 ? 33.176 39.832 -32.142 1.00 70.81 297 SER A N 1
ATOM 2330 C CA . SER A 1 297 ? 32.536 41.066 -31.642 1.00 70.81 297 SER A CA 1
ATOM 2331 C C . SER A 1 297 ? 31.285 41.494 -32.417 1.00 70.81 297 SER A C 1
ATOM 2333 O O . SER A 1 297 ? 30.478 42.261 -31.895 1.00 70.81 297 SER A O 1
ATOM 2335 N N . GLY A 1 298 ? 31.098 41.012 -33.652 1.00 63.69 298 GLY A N 1
ATOM 2336 C CA . GLY A 1 298 ? 29.988 41.419 -34.520 1.00 63.69 298 GLY A CA 1
ATOM 2337 C C . GLY A 1 298 ? 30.107 42.832 -35.110 1.00 63.69 298 GLY A C 1
ATOM 2338 O O . GLY A 1 298 ? 29.186 43.265 -35.804 1.00 63.69 298 GLY A O 1
ATOM 2339 N N . ALA A 1 299 ? 31.213 43.546 -34.874 1.00 71.06 299 ALA A N 1
ATOM 2340 C CA . ALA A 1 299 ? 31.489 44.839 -35.501 1.00 71.06 299 ALA A CA 1
ATOM 2341 C C . ALA A 1 299 ? 31.848 44.685 -36.996 1.00 71.06 299 ALA A C 1
ATOM 2343 O O . ALA A 1 299 ? 32.384 43.656 -37.419 1.00 71.06 299 ALA A O 1
ATOM 2344 N N . GLU A 1 300 ? 31.541 45.703 -37.811 1.00 69.88 300 GLU A N 1
ATOM 2345 C CA . GLU A 1 300 ? 31.878 45.710 -39.242 1.00 69.88 300 GLU A CA 1
ATOM 2346 C C . GLU A 1 300 ? 33.390 45.862 -39.441 1.00 69.88 300 GLU A C 1
ATOM 2348 O O . GLU A 1 300 ? 34.000 46.803 -38.933 1.00 69.88 300 GLU A O 1
ATOM 2353 N N . CYS A 1 301 ? 33.992 44.947 -40.209 1.00 64.62 301 CYS A N 1
ATOM 2354 C CA . CYS A 1 301 ? 35.391 45.069 -40.612 1.00 64.62 301 CYS A CA 1
ATOM 2355 C C . CYS A 1 301 ? 35.463 46.098 -41.756 1.00 64.62 301 CYS A C 1
ATOM 2357 O O . CYS A 1 301 ? 35.352 45.740 -42.929 1.00 64.62 301 CYS A O 1
ATOM 2359 N N . GLY A 1 302 ? 35.557 47.383 -41.409 1.00 67.75 302 GLY A N 1
ATOM 2360 C CA . GLY A 1 302 ? 35.734 48.482 -42.362 1.00 67.75 302 GLY A CA 1
ATOM 2361 C C . GLY A 1 302 ? 37.166 48.541 -42.897 1.00 67.75 302 GLY A C 1
ATOM 2362 O O . GLY A 1 302 ? 38.115 48.366 -42.133 1.00 67.75 302 GLY A O 1
ATOM 2363 N N . GLY A 1 303 ? 37.300 48.750 -44.210 1.00 52.03 303 GLY A N 1
ATOM 2364 C CA . GLY A 1 303 ? 38.568 49.082 -44.867 1.00 52.03 303 GLY A CA 1
ATOM 2365 C C . GLY A 1 303 ? 38.922 50.555 -44.740 1.00 52.03 303 GLY A C 1
ATOM 2366 O O . GLY A 1 303 ? 37.983 51.369 -44.592 1.00 52.03 303 GLY A O 1
#

pLDDT: mean 81.78, std 16.45, range [34.22, 97.75]

Foldseek 3Di:
DLVVVLVVLVVVLVVVVVVLVVVVVVPDPDPVLNVLNVQLNVLVCQLSVQASVQLSVCSVVVPVVSNVVSVVPPNVVSVVSNVVSVVVSVVVVVVVVVVVVVVVVVVVVVVVVVVVVVVVVVVVVVVVVVVCCCPVPVVLVVVLVVVVVCVVVVNLPDDQDDDDPDPSNVVSVVVVVVSVVVVVVVVVVVVVVVVVVVVVVVVVVVVVVVVVVVVVVVVVVVVVVVVVVVVVVVVVVVVVCVVVDHDDDDDDDDDDDDDDDDDDDDDDDDPPDPPDDPPQWDWDDDPNDIFIAGNPPRDGPDD

InterPro domains:
  IPR003122 Chemotaxis methyl-accepting receptor Tar-related, ligand-binding [PF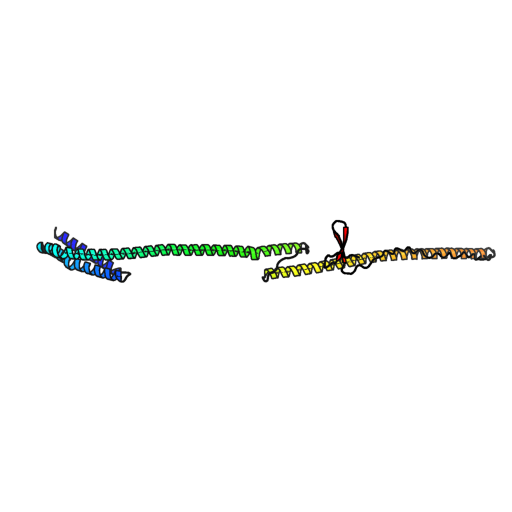02203] (5-95)
  IPR003660 HAMP domain [PF00672] (135-182)
  IPR003660 HAMP domain [PS50885] (135-187)
  IPR003660 HAMP domain [SM00304] (135-187)
  IPR035440 Methyl-accepting chemotaxis protein, four helix bundle domain superfamily [SSF47170] (6-95)

Secondary structure (DSSP, 8-state):
-HHHHHHHHHHHHHHHHHHHHHHHHH--SSHHHHHHHHHHHHHHHHIIIIIIHHHHHHHHTT-HHHHHHHIIIIIHHHHHHHHHHHHHHHHHHHHHHHHHHHHHHHHHHHHHHHHHHHHHHHHHHHHHHHHHHIIIIIHHHHHHHHHHHHHHTT---S------SSHHHHHHHHHHHHHHHHHHHHHHHHHHHHHHHHHHHHHHHHHHHHHHHHHHHHHHHHHHHHHHHHHHHHHHHHHHHHHTT---------------------------------TTEEEEEETTEEEEEETTT--B---